Protein AF-A0A9D5UI29-F1 (afdb_monomer_lite)

Radius of gyration: 28.32 Å; chains: 1; bounding box: 62×106×76 Å

Foldseek 3Di:
DDDDDDDDDDDDDDDDPPPPPPPPPPPPPPLDAPPVLLVVLLPDDLVLLQDLPNPSLEPNNLQNLLSCLVVDPDLSSNLSSLSSLLSNLPRHPLVPDDPVSLLSSLVSLLVQLPPPVNLLFLSSLLSSLSNCLSRQLALSNQVSCVSVLVSLLVLLVNLLPDDDDPSSVSSLLSSLVSLLSSLLSLLVPLVGNSLCSCVVVVVVVSLLVSLLDPSCQGPNRNSSNLSSQSSLLSNLSSHDADPVRDRDPVSVVSVVSLVVSLLVVCVPPNVVSQCSNANRHVVSNVVDDVVCVVVVSNHDDDDLCVAQVDWDDPDPPDIDGHDDPPD

pLDDT: mean 89.28, std 16.86, range [34.38, 98.88]

Sequence (327 aa):
MLKRTHLFVMTIISVMCLGACNSTPSSNRSNNIDHIAIQSVIQLEPQDLFSADQPLLSSEIFDHVVLSLNTQSSLEDINSLLYYLRAYSYFGPQKELTATQRLQLASQLAVLAQNTKISTDPRFQEQFAVTVYRYLTKDEYASSLTPLLSALNRQLAQLQSSDINNTNDIALWETLRAYGLLLNVARTKPEGELAKLLTENRIDKPLLRFAASADSIRNNNDWPRLNAYWALAMYRLTLPSSTDGSTTPEEQAIDDGITEIATADVALRQQAAQDAFTLGYHVNTSAGKESCETNNSLCRIPNLTSVLAHRHDCSDTLFITHQDLSV

Secondary structure (DSSP, 8-state):
------------------------------S---HHHHHHHHTS-HHHHS-TT-TT-SHHHHHHHHHHTTT-S-HHHHHHHHHHHHHHHHHS-GGG--HHHHHHHHHHHHHHTT-HHHHT-HHHHHHHHHHHHHH--SGGGHHHHHHHHHHHHHHHHHHHTS-SSHHHHHHHHHHHHHHHHHHHHHTT-TTSHHHHHHHHTTTHHHHHHHHHSGGGSBTTB-HHHHHHHHHHHHHHHHSPPPTTSPPPHHHHHHHHHHHHHHHHHHHHHTHHHHHHHIIIIITTTT-HHHHHHHTTTT-----HHHHS-EEEEEETTEEEEE-----

Structure (mmCIF, N/CA/C/O backbone):
data_AF-A0A9D5UI29-F1
#
_entry.id   AF-A0A9D5UI29-F1
#
loop_
_atom_site.group_PDB
_atom_site.id
_atom_site.type_symbol
_atom_site.label_atom_id
_atom_site.label_alt_id
_atom_site.label_comp_id
_atom_site.label_asym_id
_atom_site.label_entity_id
_atom_site.label_seq_id
_atom_site.pdbx_PDB_ins_code
_atom_site.Cartn_x
_atom_site.Cartn_y
_atom_site.Cartn_z
_atom_site.occupancy
_atom_site.B_iso_or_equiv
_atom_site.auth_seq_id
_atom_site.auth_comp_id
_atom_site.auth_asym_id
_atom_site.auth_atom_id
_atom_site.pdbx_PDB_model_num
ATOM 1 N N . MET A 1 1 ? -34.777 87.343 34.543 1.00 37.72 1 MET A N 1
ATOM 2 C CA . MET A 1 1 ? -36.241 87.533 34.451 1.00 37.72 1 MET A CA 1
ATOM 3 C C . MET A 1 1 ? -36.858 86.252 33.904 1.00 37.72 1 MET A C 1
ATOM 5 O O . MET A 1 1 ? -36.359 85.726 32.921 1.00 37.72 1 MET A O 1
ATOM 9 N N . LEU A 1 2 ? -37.846 85.716 34.623 1.00 34.38 2 LEU A N 1
ATOM 10 C CA . LEU A 1 2 ? -38.559 84.454 34.384 1.00 34.38 2 LEU A CA 1
ATOM 11 C C . LEU A 1 2 ? -39.440 84.469 33.116 1.00 34.38 2 LEU A C 1
ATOM 13 O O . LEU A 1 2 ? -40.118 85.467 32.885 1.00 34.38 2 LEU A O 1
ATOM 17 N N . LYS A 1 3 ? -39.568 83.311 32.443 1.00 34.66 3 LYS A N 1
ATOM 18 C CA . LYS A 1 3 ? -40.782 82.443 32.317 1.00 34.66 3 LYS A CA 1
ATOM 19 C C . LYS A 1 3 ? -40.593 81.496 31.107 1.00 34.66 3 LYS A C 1
ATOM 21 O O . LYS A 1 3 ? -40.424 81.972 29.998 1.00 34.66 3 LYS A O 1
ATOM 26 N N . ARG A 1 4 ? -40.347 80.186 31.278 1.00 41.72 4 ARG A N 1
ATOM 27 C CA . ARG A 1 4 ? -41.286 79.051 31.491 1.00 41.72 4 ARG A CA 1
ATOM 28 C C . ARG A 1 4 ? -42.386 78.922 30.420 1.00 41.72 4 ARG A C 1
ATOM 30 O O . ARG A 1 4 ? -43.328 79.696 30.489 1.00 41.72 4 ARG A O 1
ATOM 37 N N . THR A 1 5 ? -42.326 77.861 29.598 1.00 44.84 5 THR A N 1
ATOM 38 C CA . THR A 1 5 ? -43.406 76.849 29.471 1.00 44.84 5 THR A CA 1
ATOM 39 C C . THR A 1 5 ? -42.928 75.560 28.784 1.00 44.84 5 THR A C 1
ATOM 41 O O . THR A 1 5 ? -42.042 75.583 27.939 1.00 44.84 5 THR A O 1
ATOM 44 N N . HIS A 1 6 ? -43.502 74.445 29.238 1.00 38.09 6 HIS A N 1
ATOM 45 C CA . HIS A 1 6 ? -43.175 73.036 28.994 1.00 38.09 6 HIS A CA 1
ATOM 46 C C . HIS A 1 6 ? -43.773 72.457 27.698 1.00 38.09 6 HIS A C 1
ATOM 48 O O . HIS A 1 6 ? -44.853 72.893 27.318 1.00 38.09 6 HIS A O 1
ATOM 54 N N . LEU A 1 7 ? -43.159 71.394 27.149 1.00 37.12 7 LEU A N 1
ATOM 55 C CA . LEU A 1 7 ? -43.782 70.077 26.848 1.00 37.12 7 LEU A CA 1
ATOM 56 C C . LEU A 1 7 ? -42.682 69.119 26.325 1.00 37.12 7 LEU A C 1
ATOM 58 O O . LEU A 1 7 ? -42.063 69.398 25.309 1.00 37.12 7 LEU A O 1
ATOM 62 N N . PHE A 1 8 ? -42.178 68.163 27.114 1.00 36.59 8 PHE A N 1
ATOM 63 C CA . PHE A 1 8 ? -42.617 66.756 27.198 1.00 36.59 8 PHE A CA 1
ATOM 64 C C . PHE A 1 8 ? -42.812 66.044 25.849 1.00 36.59 8 PHE A C 1
ATOM 66 O O . PHE A 1 8 ? -43.886 66.150 25.277 1.00 36.59 8 PHE A O 1
ATOM 73 N N . VAL A 1 9 ? -41.838 65.211 25.450 1.00 39.75 9 VAL A N 1
ATOM 74 C CA . VAL A 1 9 ? -42.077 63.808 25.056 1.00 39.75 9 VAL A CA 1
ATOM 75 C C . VAL A 1 9 ? -40.882 62.970 25.527 1.00 39.75 9 VAL A C 1
ATOM 77 O O . VAL A 1 9 ? -39.744 63.189 25.123 1.00 39.75 9 VAL A O 1
ATOM 80 N N . MET A 1 10 ? -41.168 62.034 26.431 1.00 35.62 10 MET A N 1
ATOM 81 C CA . MET A 1 10 ? -40.305 60.921 26.817 1.00 35.62 10 MET A CA 1
ATOM 82 C C . MET A 1 10 ? -40.155 59.942 25.649 1.00 35.62 10 MET A C 1
ATOM 84 O O . MET A 1 10 ? -41.149 59.554 25.038 1.00 35.62 10 MET A O 1
ATOM 88 N N . THR A 1 11 ? -38.958 59.397 25.446 1.00 38.50 11 THR A N 1
ATOM 89 C CA . THR A 1 11 ? -38.843 58.006 24.994 1.00 38.50 11 THR A CA 1
ATOM 90 C C . THR A 1 11 ? -37.737 57.335 25.794 1.00 38.50 11 THR A C 1
ATOM 92 O O . THR A 1 11 ? -36.576 57.735 25.774 1.00 38.50 11 THR A O 1
ATOM 95 N N . ILE A 1 12 ? -38.179 56.369 26.588 1.00 42.16 12 ILE A N 1
ATOM 96 C CA . ILE A 1 12 ? -37.440 55.565 27.546 1.00 42.16 12 ILE A CA 1
ATOM 97 C C . ILE A 1 12 ? -37.189 54.201 26.891 1.00 42.16 12 ILE A C 1
ATOM 99 O O . ILE A 1 12 ? -38.121 53.588 26.386 1.00 42.16 12 ILE A O 1
ATOM 103 N N . ILE A 1 13 ? -35.919 53.785 26.939 1.00 40.94 13 ILE A N 1
ATOM 104 C CA . ILE A 1 13 ? -35.403 52.441 27.258 1.00 40.94 13 ILE A CA 1
ATOM 105 C C . ILE A 1 13 ? -35.885 51.261 26.393 1.00 40.94 13 ILE A C 1
ATOM 107 O O . ILE A 1 13 ? -37.039 50.854 26.459 1.00 40.94 13 ILE A O 1
ATOM 111 N N . SER A 1 14 ? -34.933 50.574 25.749 1.00 40.97 14 SER A N 1
ATOM 112 C CA . SER A 1 14 ? -34.545 49.202 26.145 1.00 40.97 14 SER A CA 1
ATOM 113 C C . SER A 1 14 ? -33.410 48.668 25.272 1.00 40.97 14 SER A C 1
ATOM 115 O O . SER A 1 14 ? -33.617 48.224 24.147 1.00 40.97 14 SER A O 1
ATOM 117 N N . VAL A 1 15 ? -32.198 48.677 25.830 1.00 47.25 15 VAL A N 1
ATOM 118 C CA . VAL A 1 15 ? -31.090 47.825 25.386 1.00 47.25 15 VAL A CA 1
ATOM 119 C C . VAL A 1 15 ? -31.419 46.410 25.857 1.00 47.25 15 VAL A C 1
ATOM 121 O O . VAL A 1 15 ? -31.333 46.116 27.048 1.00 47.25 15 VAL A O 1
ATOM 124 N N . MET A 1 16 ? -31.843 45.544 24.938 1.00 42.41 16 MET A N 1
ATOM 125 C CA . MET A 1 16 ? -31.923 44.110 25.197 1.00 42.41 16 MET A CA 1
ATOM 126 C C . MET A 1 16 ? -30.544 43.491 24.971 1.00 42.41 16 MET A C 1
ATOM 128 O O . MET A 1 16 ? -30.131 43.247 23.840 1.00 42.41 16 MET A O 1
ATOM 132 N N . CYS A 1 17 ? -29.835 43.225 26.067 1.00 40.28 17 CYS A N 1
ATOM 133 C CA . CYS A 1 17 ? -28.760 42.243 26.089 1.00 40.28 17 CYS A CA 1
ATOM 134 C C . CYS A 1 17 ? -29.380 40.853 25.901 1.00 40.28 17 CYS A C 1
ATOM 136 O O . CYS A 1 17 ? -29.903 40.269 26.849 1.00 40.28 17 CYS A O 1
ATOM 138 N N . LEU A 1 18 ? -29.325 40.317 24.683 1.00 42.72 18 LEU A N 1
ATOM 139 C CA . LEU A 1 18 ? -29.525 38.889 24.458 1.00 42.72 18 LEU A CA 1
ATOM 140 C C . LEU A 1 18 ? -28.252 38.164 24.902 1.00 42.72 18 LEU A C 1
ATOM 142 O O . LEU A 1 18 ? -27.276 38.065 24.161 1.00 42.72 18 LEU A O 1
ATOM 146 N N . GLY A 1 19 ? -28.264 37.678 26.143 1.00 43.31 19 GLY A N 1
ATOM 147 C CA . GLY A 1 19 ? -27.370 36.614 26.574 1.00 43.31 19 GLY A CA 1
ATOM 148 C C . GLY A 1 19 ? -27.753 35.342 25.829 1.00 43.31 19 GLY A C 1
ATOM 149 O O . GLY A 1 19 ? -28.707 34.665 26.205 1.00 43.31 19 GLY A O 1
ATOM 150 N N . ALA A 1 20 ? -27.038 35.037 24.750 1.00 37.22 20 ALA A N 1
ATOM 151 C CA . ALA A 1 20 ? -27.103 33.726 24.134 1.00 37.22 20 ALA A CA 1
ATOM 152 C C . ALA A 1 20 ? -26.518 32.714 25.126 1.00 37.22 20 ALA A C 1
ATOM 154 O O . ALA A 1 20 ? -25.316 32.703 25.398 1.00 37.22 20 ALA A O 1
ATOM 155 N N . CYS A 1 21 ? -27.385 31.881 25.698 1.00 37.66 21 CYS A N 1
ATOM 156 C CA . CYS A 1 21 ? -26.983 30.649 26.349 1.00 37.66 21 CYS A CA 1
ATOM 157 C C . CYS A 1 21 ? -26.278 29.776 25.305 1.00 37.66 21 CYS A C 1
ATOM 159 O O . CYS A 1 21 ? -26.927 29.100 24.511 1.00 37.66 21 CYS A O 1
ATOM 161 N N . ASN A 1 22 ? -24.945 29.789 25.309 1.00 37.78 22 ASN A N 1
ATOM 162 C CA . ASN A 1 22 ? -24.148 28.710 24.740 1.00 37.78 22 ASN A CA 1
ATOM 163 C C . ASN A 1 22 ? -24.388 27.465 25.602 1.00 37.78 22 ASN A C 1
ATOM 165 O O . ASN A 1 22 ? -23.631 27.164 26.521 1.00 37.78 22 ASN A O 1
ATOM 169 N N . SER A 1 23 ? -25.466 26.739 25.327 1.00 41.97 23 SER A N 1
ATOM 170 C CA . SER A 1 23 ? -25.532 25.321 25.646 1.00 41.97 23 SER A CA 1
ATOM 171 C C . SER A 1 23 ? -24.648 24.598 24.636 1.00 41.97 23 SER A C 1
ATOM 173 O O . SER A 1 23 ? -25.123 24.086 23.623 1.00 41.97 23 SER A O 1
ATOM 175 N N . THR A 1 24 ? -23.340 24.599 24.886 1.00 39.66 24 THR A N 1
ATOM 176 C CA . THR A 1 24 ? -22.455 23.570 24.345 1.00 39.66 24 THR A CA 1
ATOM 177 C C . THR A 1 24 ? -23.041 22.232 24.796 1.00 39.66 24 THR A C 1
ATOM 179 O O . THR A 1 24 ? -23.194 22.036 26.005 1.00 39.66 24 THR A O 1
ATOM 182 N N . PRO A 1 25 ? -23.395 21.302 23.893 1.00 39.88 25 PRO A N 1
ATOM 183 C CA . PRO A 1 25 ? -23.651 19.941 24.320 1.00 39.88 25 PRO A CA 1
ATOM 184 C C . PRO A 1 25 ? -22.337 19.451 24.922 1.00 39.88 25 PRO A C 1
ATOM 186 O O . PRO A 1 25 ? -21.336 19.329 24.216 1.00 39.88 25 PRO A O 1
ATOM 189 N N . SER A 1 26 ? -22.300 19.223 26.235 1.00 37.28 26 SER A N 1
ATOM 190 C CA . SER A 1 26 ? -21.216 18.439 26.804 1.00 37.28 26 SER A CA 1
ATOM 191 C C . SER A 1 26 ? -21.374 17.037 26.230 1.00 37.28 26 SER A C 1
ATOM 193 O O . SER A 1 26 ? -22.226 16.272 26.688 1.00 37.28 26 SER A O 1
ATOM 195 N N . SER A 1 27 ? -20.587 16.682 25.216 1.00 39.69 27 SER A N 1
ATOM 196 C CA . SER A 1 27 ? -20.370 15.275 24.918 1.00 39.69 27 SER A CA 1
ATOM 197 C C . SER A 1 27 ? -19.540 14.715 26.071 1.00 39.69 27 SER A C 1
ATOM 199 O O . SER A 1 27 ? -18.318 14.604 25.989 1.00 39.69 27 SER A O 1
ATOM 201 N N . ASN A 1 28 ? -20.202 14.383 27.177 1.00 37.88 28 ASN A N 1
ATOM 202 C CA . ASN A 1 28 ? -19.698 13.385 28.104 1.00 37.88 28 ASN A CA 1
ATOM 203 C C . ASN A 1 28 ? -19.724 12.050 27.346 1.00 37.88 28 ASN A C 1
ATOM 205 O O . ASN A 1 28 ? -20.589 11.213 27.585 1.00 37.88 28 ASN A O 1
ATOM 209 N N . ARG A 1 29 ? -18.812 11.864 26.381 1.00 51.19 29 ARG A N 1
ATOM 210 C CA . ARG A 1 29 ? -18.462 10.519 25.933 1.00 51.19 29 ARG A CA 1
ATOM 211 C C . ARG A 1 29 ? -17.746 9.897 27.117 1.00 51.19 29 ARG A C 1
ATOM 213 O O . ARG A 1 29 ? -16.644 10.303 27.478 1.00 51.19 29 ARG A O 1
ATOM 220 N N . SER A 1 30 ? -18.447 9.001 27.794 1.00 49.81 30 SER A N 1
ATOM 221 C CA . SER A 1 30 ? -17.852 8.165 28.820 1.00 49.81 30 SER A CA 1
ATOM 222 C C . SER A 1 30 ? -16.678 7.416 28.193 1.00 49.81 30 SER A C 1
ATOM 224 O O . SER A 1 30 ? -16.845 6.776 27.161 1.00 49.81 30 SER A O 1
ATOM 226 N N . ASN A 1 31 ? -15.503 7.458 28.823 1.00 63.22 31 ASN A N 1
ATOM 227 C CA . ASN A 1 31 ? -14.367 6.610 28.441 1.00 63.22 31 ASN A CA 1
ATOM 228 C C . ASN A 1 31 ? -14.615 5.121 28.763 1.00 63.22 31 ASN A C 1
ATOM 230 O O . ASN A 1 31 ? -13.702 4.307 28.637 1.00 63.22 31 ASN A O 1
ATOM 234 N N . ASN A 1 32 ? -15.820 4.756 29.213 1.00 82.19 32 ASN A N 1
ATOM 235 C CA . ASN A 1 32 ? -16.189 3.370 29.442 1.00 82.19 32 ASN A CA 1
ATOM 236 C C . ASN A 1 32 ? -16.499 2.686 28.110 1.00 82.19 32 ASN A C 1
ATOM 238 O O . ASN A 1 32 ? -17.339 3.138 27.333 1.00 82.19 32 ASN A O 1
ATOM 242 N N . ILE A 1 33 ? -15.820 1.569 27.881 1.00 87.75 33 ILE A N 1
ATOM 243 C CA . ILE A 1 33 ? -16.069 0.673 26.758 1.00 87.75 33 ILE A CA 1
ATOM 244 C C . ILE A 1 33 ? -17.401 -0.048 26.993 1.00 87.75 33 ILE A C 1
ATOM 246 O O . ILE A 1 33 ? -17.596 -0.663 28.043 1.00 87.75 33 ILE A O 1
ATOM 250 N N . ASP A 1 34 ? -18.302 -0.013 26.010 1.00 92.62 34 ASP A N 1
ATOM 251 C CA . ASP A 1 34 ? -19.463 -0.899 25.999 1.00 92.62 34 ASP A CA 1
ATOM 252 C C . ASP A 1 34 ? -19.024 -2.310 25.584 1.00 92.62 34 ASP A C 1
ATOM 254 O O . ASP A 1 34 ? -18.896 -2.641 24.405 1.00 92.62 34 ASP A O 1
ATOM 258 N N . HIS A 1 35 ? -18.775 -3.161 26.577 1.00 91.50 35 HIS A N 1
ATOM 259 C CA . HIS A 1 35 ? -18.332 -4.532 26.344 1.00 91.50 35 HIS A CA 1
ATOM 260 C C . HIS A 1 35 ? -19.367 -5.392 25.602 1.00 91.50 35 HIS A C 1
ATOM 262 O O . HIS A 1 35 ? -18.968 -6.325 24.908 1.00 91.50 35 HIS A O 1
ATOM 268 N N . ILE A 1 36 ? -20.669 -5.098 25.710 1.00 93.56 36 ILE A N 1
ATOM 269 C CA . ILE A 1 36 ? -21.719 -5.865 25.020 1.00 93.56 36 ILE A CA 1
ATOM 270 C C . ILE A 1 36 ? -21.695 -5.533 23.529 1.00 93.56 36 ILE A C 1
ATOM 272 O O . ILE A 1 36 ? -21.712 -6.436 22.687 1.00 93.56 36 ILE A O 1
ATOM 276 N N . ALA A 1 37 ? -21.587 -4.247 23.199 1.00 93.31 37 ALA A N 1
ATOM 277 C CA . ALA A 1 37 ? -21.433 -3.789 21.824 1.00 93.31 37 ALA A CA 1
ATOM 278 C C . ALA A 1 37 ? -20.178 -4.383 21.162 1.00 93.31 37 ALA A C 1
ATOM 280 O O . ALA A 1 37 ? -20.241 -4.884 20.041 1.00 93.31 37 ALA A O 1
ATOM 281 N N . ILE A 1 38 ? -19.050 -4.403 21.877 1.00 96.06 38 ILE A N 1
ATOM 282 C CA . ILE A 1 38 ? -17.791 -4.970 21.375 1.00 96.06 38 ILE A CA 1
ATOM 283 C C . ILE A 1 38 ? -17.886 -6.468 21.122 1.00 96.06 38 ILE A C 1
ATOM 285 O O . ILE A 1 38 ? -17.449 -6.932 20.073 1.00 96.06 38 ILE A O 1
ATOM 289 N N . GLN A 1 39 ? -18.493 -7.224 22.037 1.00 95.62 39 GLN A N 1
ATOM 290 C CA . GLN A 1 39 ? -18.713 -8.652 21.812 1.00 95.62 39 GLN A CA 1
ATOM 291 C C . GLN A 1 39 ? -19.644 -8.901 20.621 1.00 95.62 39 GLN A C 1
ATOM 293 O O . GLN A 1 39 ? -19.393 -9.816 19.844 1.00 95.62 39 GLN A O 1
ATOM 298 N N . SER A 1 40 ? -20.648 -8.044 20.416 1.00 95.19 40 SER A N 1
ATOM 299 C CA . SER A 1 40 ? -21.528 -8.123 19.241 1.00 95.19 40 SER A CA 1
ATOM 300 C C . SER A 1 40 ? -20.765 -7.894 17.934 1.00 95.19 40 SER A C 1
ATOM 302 O O . SER A 1 40 ? -21.037 -8.567 16.949 1.00 95.19 40 SER A O 1
ATOM 304 N N . VAL A 1 41 ? -19.784 -6.983 17.926 1.00 95.81 41 VAL A N 1
ATOM 305 C CA . VAL A 1 41 ? -18.894 -6.771 16.772 1.00 95.81 41 VAL A CA 1
ATOM 306 C C . VAL A 1 41 ? -17.973 -7.973 16.546 1.00 95.81 41 VAL A C 1
ATOM 308 O O . VAL A 1 41 ? -17.818 -8.403 15.409 1.00 95.81 41 VAL A O 1
ATOM 311 N N . ILE A 1 42 ? -17.368 -8.519 17.605 1.00 95.44 42 ILE A N 1
ATOM 312 C CA . ILE A 1 42 ? -16.429 -9.653 17.511 1.00 95.44 42 ILE A CA 1
ATOM 313 C C . ILE A 1 42 ? -17.124 -10.920 16.998 1.00 95.44 42 ILE A C 1
ATOM 315 O O . ILE A 1 42 ? -16.528 -11.670 16.232 1.00 95.44 42 ILE A O 1
ATOM 319 N N . GLN A 1 43 ? -18.371 -11.149 17.410 1.00 93.56 43 GLN A N 1
ATOM 320 C CA . GLN A 1 43 ? -19.156 -12.330 17.041 1.00 93.56 43 GLN A CA 1
ATOM 321 C C . GLN A 1 43 ? -19.870 -12.195 15.690 1.00 93.56 43 GLN A C 1
ATOM 323 O O . GLN A 1 43 ? -20.535 -13.138 15.265 1.00 93.56 43 GLN A O 1
ATOM 328 N N . LEU A 1 44 ? -19.788 -11.033 15.037 1.00 91.50 44 LEU A N 1
ATOM 329 C CA . LEU A 1 44 ? -20.476 -10.813 13.775 1.00 91.50 44 LEU A CA 1
ATOM 330 C C . LEU A 1 44 ? -19.742 -11.523 12.635 1.00 91.50 44 LEU A C 1
ATOM 332 O O . LEU A 1 44 ? -18.541 -11.334 12.435 1.00 91.50 44 LEU A O 1
ATOM 336 N N . GLU A 1 45 ? -20.484 -12.291 11.845 1.00 86.94 45 GLU A N 1
ATOM 337 C CA . GLU A 1 45 ? -19.920 -12.958 10.679 1.00 86.94 45 GLU A CA 1
ATOM 338 C C . GLU A 1 45 ? -19.480 -11.937 9.611 1.00 86.94 45 GLU A C 1
ATOM 340 O O . GLU A 1 45 ? -20.175 -10.938 9.374 1.00 86.94 45 GLU A O 1
ATOM 345 N N . PRO A 1 46 ? -18.357 -12.177 8.905 1.00 83.19 46 PRO A N 1
ATOM 346 C CA . PRO A 1 46 ? -17.827 -11.251 7.907 1.00 83.19 46 PRO A CA 1
ATOM 347 C C . PRO A 1 46 ? -18.840 -10.781 6.856 1.00 83.19 46 PRO A C 1
ATOM 349 O O . PRO A 1 46 ? -18.840 -9.603 6.500 1.00 83.19 46 PRO A O 1
ATOM 352 N N . GLN A 1 47 ? -19.714 -11.667 6.366 1.00 84.06 47 GLN A N 1
ATOM 353 C CA . GLN A 1 47 ? -20.725 -11.319 5.362 1.00 84.06 47 GLN A CA 1
ATOM 354 C C . GLN A 1 47 ? -21.784 -10.337 5.877 1.00 84.06 47 GLN A C 1
ATOM 356 O O . GLN A 1 47 ? -22.239 -9.484 5.117 1.00 84.06 47 GLN A O 1
ATOM 361 N N . ASP A 1 48 ? -22.130 -10.409 7.162 1.00 87.38 48 ASP A N 1
ATOM 362 C CA . ASP A 1 48 ? -23.183 -9.583 7.762 1.00 87.38 48 ASP A CA 1
ATOM 363 C C . ASP A 1 48 ? -22.664 -8.183 8.113 1.00 87.38 48 ASP A C 1
ATOM 365 O O . ASP A 1 48 ? -23.429 -7.229 8.276 1.00 87.38 48 ASP A O 1
ATOM 369 N N . LEU A 1 49 ? -21.341 -8.044 8.207 1.00 88.25 49 LEU A N 1
ATOM 370 C CA . LEU A 1 49 ? -20.673 -6.781 8.472 1.00 88.25 49 LEU A CA 1
ATOM 371 C C . LEU A 1 49 ? -20.645 -5.863 7.234 1.00 88.25 49 LEU A C 1
ATOM 373 O O . LEU A 1 49 ? -20.678 -4.642 7.372 1.00 88.25 49 LEU A O 1
ATOM 377 N N . PHE A 1 50 ? -20.603 -6.423 6.021 1.00 91.38 50 PHE A N 1
ATOM 378 C CA . PHE A 1 50 ? -20.524 -5.666 4.763 1.00 91.38 50 PHE A CA 1
ATOM 379 C C . PHE A 1 50 ? -21.907 -5.371 4.167 1.00 91.38 50 PHE A C 1
ATOM 381 O O . PHE A 1 50 ? -22.144 -5.583 2.977 1.00 91.38 50 PHE A O 1
ATOM 388 N N . SER A 1 51 ? -22.802 -4.829 4.995 1.00 88.62 51 SER A N 1
ATOM 389 C CA . SER A 1 51 ? -24.132 -4.391 4.575 1.00 88.62 51 SER A CA 1
ATOM 390 C C . SER A 1 51 ? -24.408 -2.937 4.956 1.00 88.62 51 SER A C 1
ATOM 392 O O . SER A 1 51 ? -24.033 -2.477 6.034 1.00 88.62 51 SER A O 1
ATOM 394 N N . ALA A 1 52 ? -25.088 -2.203 4.071 1.00 86.56 52 ALA A N 1
ATOM 395 C CA . ALA A 1 52 ? -25.419 -0.790 4.277 1.00 86.56 52 ALA A CA 1
ATOM 396 C C . ALA A 1 52 ? -26.460 -0.558 5.388 1.00 86.56 52 ALA A C 1
ATOM 398 O O . ALA A 1 52 ? -26.573 0.554 5.898 1.00 86.56 52 ALA A O 1
ATOM 399 N N . ASP A 1 53 ? -27.221 -1.590 5.747 1.00 90.62 53 ASP A N 1
ATOM 400 C CA . ASP A 1 53 ? -28.234 -1.575 6.803 1.00 90.62 53 ASP A CA 1
ATOM 401 C C . ASP A 1 53 ? -27.724 -2.133 8.141 1.00 90.62 53 ASP A C 1
ATOM 403 O O . ASP A 1 53 ? -28.498 -2.202 9.095 1.00 90.62 53 ASP A O 1
ATOM 407 N N . GLN A 1 54 ? -26.439 -2.500 8.237 1.00 94.00 54 GLN A N 1
ATOM 408 C CA . GLN A 1 54 ? -25.855 -3.071 9.448 1.00 94.00 54 GLN A CA 1
ATOM 409 C C . GLN A 1 54 ? -25.883 -2.045 10.602 1.00 94.00 54 GLN A C 1
ATOM 411 O O . GLN A 1 54 ? -25.097 -1.089 10.583 1.00 94.00 54 GLN A O 1
ATOM 416 N N . PRO A 1 55 ? -26.731 -2.228 11.640 1.00 93.31 55 PRO A N 1
ATOM 417 C CA . PRO A 1 55 ? -26.904 -1.245 12.714 1.00 93.31 55 PRO A CA 1
ATOM 418 C C . PRO A 1 55 ? -25.642 -1.013 13.548 1.00 93.31 55 PRO A C 1
ATOM 420 O O . PRO A 1 55 ? -25.512 0.036 14.181 1.00 93.31 55 PRO A O 1
ATOM 423 N N . LEU A 1 56 ? -24.705 -1.965 13.548 1.00 94.69 56 LEU A N 1
ATOM 424 C CA . LEU A 1 56 ? -23.443 -1.821 14.266 1.00 94.69 56 LEU A CA 1
ATOM 425 C C . LEU A 1 56 ? -22.503 -0.793 13.622 1.00 94.69 56 LEU A C 1
ATOM 427 O O . LEU A 1 56 ? -21.604 -0.326 14.306 1.00 94.69 56 LEU A O 1
ATOM 431 N N . LEU A 1 57 ? -22.695 -0.384 12.361 1.00 95.31 57 LEU A N 1
ATOM 432 C CA . LEU A 1 57 ? -21.814 0.572 11.671 1.00 95.31 57 LEU A CA 1
ATOM 433 C C . LEU A 1 57 ? -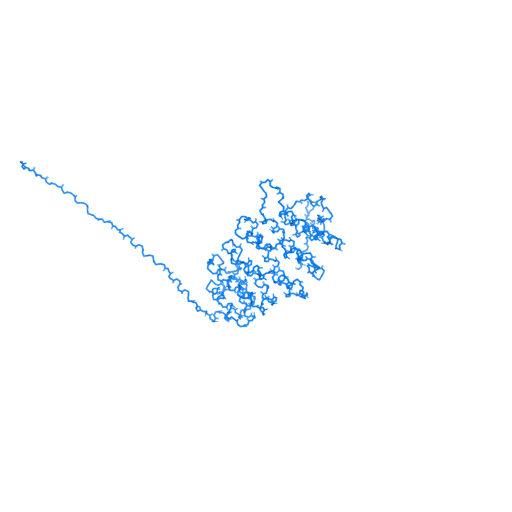22.131 2.041 12.014 1.00 95.31 57 LEU A C 1
ATOM 435 O O . LEU A 1 57 ? -22.346 2.875 11.133 1.00 95.31 57 LEU A O 1
ATOM 439 N N . SER A 1 58 ? -22.132 2.377 13.305 1.00 94.81 58 SER A N 1
ATOM 440 C CA . SER A 1 58 ? -22.422 3.725 13.814 1.00 94.81 58 SER A CA 1
ATOM 441 C C . SER A 1 58 ? -21.177 4.426 14.371 1.00 94.81 58 SER A C 1
ATOM 443 O O . SER A 1 58 ? -20.190 3.785 14.745 1.00 94.81 58 SER A O 1
ATOM 445 N N . SER A 1 59 ? -21.202 5.765 14.445 1.00 94.50 59 SER A N 1
ATOM 446 C CA . SER A 1 59 ? -20.074 6.518 15.020 1.00 94.50 59 SER A CA 1
ATOM 447 C C . SER A 1 59 ? -19.848 6.208 16.505 1.00 94.50 59 SER A C 1
ATOM 449 O O . SER A 1 59 ? -18.731 6.392 16.981 1.00 94.50 59 SER A O 1
ATOM 451 N N . GLU A 1 60 ? -20.876 5.783 17.239 1.00 94.25 60 GLU A N 1
ATOM 452 C CA . GLU A 1 60 ? -20.754 5.397 18.649 1.00 94.25 60 GLU A CA 1
ATOM 453 C C . GLU A 1 60 ? -20.006 4.067 18.782 1.00 94.25 60 GLU A C 1
ATOM 455 O O . GLU A 1 60 ? -19.026 3.970 19.519 1.00 94.25 60 GLU A O 1
ATOM 460 N N . ILE A 1 61 ? -20.386 3.065 17.982 1.00 96.19 61 ILE A N 1
ATOM 461 C CA . ILE A 1 61 ? -19.692 1.773 17.957 1.00 96.19 61 ILE A CA 1
ATOM 462 C C . ILE A 1 61 ? -18.255 1.943 17.458 1.00 96.19 61 ILE A C 1
ATOM 464 O O . ILE A 1 61 ? -17.347 1.325 18.008 1.00 96.19 61 ILE A O 1
ATOM 468 N N . PHE A 1 62 ? -18.012 2.830 16.485 1.00 97.50 62 PHE A N 1
ATOM 469 C CA . PHE A 1 62 ? -16.655 3.183 16.060 1.00 97.50 62 PHE A CA 1
ATOM 470 C C . PHE A 1 62 ? -15.771 3.612 17.243 1.00 97.50 62 PHE A C 1
ATOM 472 O O . PHE A 1 62 ? -14.650 3.120 17.370 1.00 97.50 62 PHE A O 1
ATOM 479 N N . ASP A 1 63 ? -16.263 4.485 18.128 1.00 96.12 63 ASP A N 1
ATOM 480 C CA . ASP A 1 63 ? -15.490 4.941 19.288 1.00 96.12 63 ASP A CA 1
ATOM 481 C C . ASP A 1 63 ? -15.172 3.800 20.246 1.00 96.12 63 ASP A C 1
ATOM 483 O O . ASP A 1 63 ? -14.029 3.662 20.688 1.00 96.12 63 ASP A O 1
ATOM 487 N N . HIS A 1 64 ? -16.172 2.969 20.549 1.00 97.00 64 HIS A N 1
ATOM 488 C CA . HIS A 1 64 ? -15.979 1.810 21.408 1.00 97.00 64 HIS A CA 1
ATOM 489 C C . HIS A 1 64 ? -14.959 0.847 20.805 1.00 97.00 64 HIS A C 1
ATOM 491 O O . HIS A 1 64 ? -14.067 0.390 21.522 1.00 97.00 64 HIS A O 1
ATOM 497 N N . VAL A 1 65 ? -15.043 0.568 19.502 1.00 97.81 65 VAL A N 1
ATOM 498 C CA . VAL A 1 65 ? -14.101 -0.309 18.796 1.00 97.81 65 VAL A CA 1
ATOM 499 C C . VAL A 1 65 ? -12.685 0.247 18.896 1.00 97.81 65 VAL A C 1
ATOM 501 O O . VAL A 1 65 ? -11.782 -0.472 19.320 1.00 97.81 65 VAL A O 1
ATOM 504 N N . VAL A 1 66 ? -12.490 1.536 18.598 1.00 97.62 66 VAL A N 1
ATOM 505 C CA . VAL A 1 66 ? -11.178 2.191 18.699 1.00 97.62 66 VAL A CA 1
ATOM 506 C C . VAL A 1 66 ? -10.630 2.127 20.126 1.00 97.62 66 VAL A C 1
ATOM 508 O O . VAL A 1 66 ? -9.471 1.761 20.310 1.00 97.62 66 VAL A O 1
ATOM 511 N N . LEU A 1 67 ? -11.442 2.436 21.141 1.00 95.25 67 LEU A N 1
ATOM 512 C CA . LEU A 1 67 ? -11.043 2.353 22.553 1.00 95.25 67 LEU A CA 1
ATOM 513 C C . LEU A 1 67 ? -10.664 0.930 22.986 1.00 95.25 67 LEU A C 1
ATOM 515 O O . LEU A 1 67 ? -9.821 0.763 23.864 1.00 95.25 67 LEU A O 1
ATOM 519 N N . SER A 1 68 ? -11.267 -0.081 22.363 1.00 96.44 68 SER A N 1
ATOM 520 C CA . SER A 1 68 ? -11.117 -1.488 22.742 1.00 96.44 68 SER A CA 1
ATOM 521 C C . SER A 1 68 ? -9.926 -2.188 22.095 1.00 96.44 68 SER A C 1
ATOM 523 O O . SER A 1 68 ? -9.538 -3.258 22.560 1.00 96.44 68 SER A O 1
ATOM 525 N N . LEU A 1 69 ? -9.332 -1.612 21.044 1.00 96.62 69 LEU A N 1
ATOM 526 C CA . LEU A 1 69 ? -8.264 -2.240 20.256 1.00 96.62 69 LEU A CA 1
ATOM 527 C C . LEU A 1 69 ? -7.091 -2.740 21.112 1.00 96.62 69 LEU A C 1
ATOM 529 O O . LEU A 1 69 ? -6.673 -3.883 20.972 1.00 96.62 69 LEU A O 1
ATOM 533 N N . ASN A 1 70 ? -6.580 -1.909 22.024 1.00 93.25 70 ASN A N 1
ATOM 534 C CA . ASN A 1 70 ? -5.448 -2.273 22.887 1.00 93.25 70 ASN A CA 1
ATOM 535 C C . ASN A 1 70 ? -5.859 -2.918 24.219 1.00 93.25 70 ASN A C 1
ATOM 537 O O . ASN A 1 70 ? -4.992 -3.224 25.037 1.00 93.25 70 ASN A O 1
ATOM 541 N N . THR A 1 71 ? -7.157 -3.120 24.462 1.00 92.75 71 THR A N 1
ATOM 542 C CA . THR A 1 71 ? -7.642 -3.823 25.660 1.00 92.75 71 THR A CA 1
ATOM 543 C C . THR A 1 71 ? -7.895 -5.305 25.408 1.00 92.75 71 THR A C 1
ATOM 545 O O . THR A 1 71 ? -8.056 -6.057 26.367 1.00 92.75 71 THR A O 1
ATOM 548 N N . GLN A 1 72 ? -7.955 -5.734 24.143 1.00 93.06 72 GLN A N 1
ATOM 549 C CA . GLN A 1 72 ? -8.157 -7.140 23.801 1.00 93.06 72 GLN A CA 1
ATOM 550 C C . GLN A 1 72 ? -6.888 -7.955 24.065 1.00 93.06 72 GLN A C 1
ATOM 552 O O . GLN A 1 72 ? -5.776 -7.539 23.737 1.00 93.06 72 GLN A O 1
ATOM 557 N N . SER A 1 73 ? -7.059 -9.139 24.649 1.00 86.81 73 SER A N 1
ATOM 558 C CA . SER A 1 73 ? -5.974 -10.099 24.877 1.00 86.81 73 SER A CA 1
ATOM 559 C C . SER A 1 73 ? -5.792 -11.076 23.712 1.00 86.81 73 SER A C 1
ATOM 561 O O . SER A 1 73 ? -4.702 -11.628 23.549 1.00 86.81 73 SER A O 1
ATOM 563 N N . SER A 1 74 ? -6.840 -11.283 22.910 1.00 94.56 74 SER A N 1
ATOM 564 C CA . SER A 1 74 ? -6.837 -12.159 21.740 1.00 94.56 74 SER A CA 1
ATOM 565 C C . SER A 1 74 ? -6.484 -11.386 20.471 1.00 94.56 74 SER A C 1
ATOM 567 O O . SER A 1 74 ? -7.053 -10.335 20.185 1.00 94.56 74 SER A O 1
ATOM 569 N N . LEU A 1 75 ? -5.569 -11.942 19.678 1.00 95.69 75 LEU A N 1
ATOM 570 C CA . LEU A 1 75 ? -5.247 -11.434 18.344 1.00 95.69 75 LEU A CA 1
ATOM 571 C C . LEU A 1 75 ? -6.428 -11.582 17.371 1.00 95.69 75 LEU A C 1
ATOM 573 O O . LEU A 1 75 ? -6.604 -10.747 16.488 1.00 95.69 75 LEU A O 1
ATOM 577 N N . GLU A 1 76 ? -7.244 -12.620 17.547 1.00 95.56 76 GLU A N 1
ATOM 578 C CA . GLU A 1 76 ? -8.454 -12.836 16.752 1.00 95.56 76 GLU A CA 1
ATOM 579 C C . GLU A 1 76 ? -9.453 -11.696 16.963 1.00 95.56 76 GLU A C 1
ATOM 581 O O . GLU A 1 76 ? -9.882 -11.079 15.993 1.00 95.56 76 GLU A O 1
ATOM 586 N N . ASP A 1 77 ? -9.704 -11.317 18.220 1.00 96.56 77 ASP A N 1
ATOM 587 C CA . ASP A 1 77 ? -10.601 -10.208 18.555 1.00 96.56 77 ASP A CA 1
ATOM 588 C C . ASP A 1 77 ? -10.091 -8.887 17.969 1.00 96.56 77 ASP A C 1
ATOM 590 O O . ASP A 1 77 ? -10.857 -8.125 17.382 1.00 96.56 77 ASP A O 1
ATOM 594 N N . ILE A 1 78 ? -8.781 -8.622 18.061 1.00 97.75 78 ILE A N 1
ATOM 595 C CA . ILE A 1 78 ? -8.162 -7.434 17.448 1.00 97.75 78 ILE A CA 1
ATOM 596 C C . ILE A 1 78 ? -8.401 -7.432 15.936 1.00 97.75 78 ILE A C 1
ATOM 598 O O . ILE A 1 78 ? -8.783 -6.404 15.375 1.00 97.75 78 ILE A O 1
ATOM 602 N N . ASN A 1 79 ? -8.211 -8.573 15.274 1.00 97.00 79 ASN A N 1
ATOM 603 C CA . ASN A 1 79 ? -8.448 -8.705 13.843 1.00 97.00 79 ASN A CA 1
ATOM 604 C C . ASN A 1 79 ? -9.926 -8.497 13.479 1.00 97.00 79 ASN A C 1
ATOM 606 O O . ASN A 1 79 ? -10.196 -7.800 12.500 1.00 97.00 79 ASN A O 1
ATOM 610 N N . SER A 1 80 ? -10.873 -9.006 14.271 1.00 96.62 80 SER A N 1
ATOM 611 C CA . SER A 1 80 ? -12.310 -8.754 14.082 1.00 96.62 80 SER A CA 1
ATOM 612 C C . SER A 1 80 ? -12.655 -7.272 14.239 1.00 96.62 80 SER A C 1
ATOM 614 O O . SER A 1 80 ? -13.365 -6.707 13.408 1.00 96.62 80 SER A O 1
ATOM 616 N N . LEU A 1 81 ? -12.082 -6.595 15.239 1.00 98.12 81 LEU A N 1
ATOM 617 C CA . LEU A 1 81 ? -12.264 -5.156 15.445 1.00 98.12 81 LEU A CA 1
ATOM 618 C C . LEU A 1 81 ? -11.676 -4.316 14.299 1.00 98.12 81 LEU A C 1
ATOM 620 O O . LEU A 1 81 ? -12.310 -3.367 13.837 1.00 98.12 81 LEU A O 1
ATOM 624 N N . LEU A 1 82 ? -10.491 -4.660 13.789 1.00 98.00 82 LEU A N 1
ATOM 625 C CA . LEU A 1 82 ? -9.923 -3.975 12.623 1.00 98.00 82 LEU A CA 1
ATOM 626 C C . LEU A 1 82 ? -10.722 -4.271 11.340 1.00 98.00 82 LEU A C 1
ATOM 628 O O . LEU A 1 82 ? -10.898 -3.389 10.498 1.00 98.00 82 LEU A O 1
ATOM 632 N N . TYR A 1 83 ? -11.265 -5.481 11.202 1.00 97.12 83 TYR A N 1
ATOM 633 C CA . TYR A 1 83 ? -12.129 -5.845 10.081 1.00 97.12 83 TYR A CA 1
ATOM 634 C C . TYR A 1 83 ? -13.470 -5.090 10.120 1.00 97.12 83 TYR A C 1
ATOM 636 O O . TYR A 1 83 ? -13.925 -4.593 9.087 1.00 97.12 83 TYR A O 1
ATOM 644 N N . TYR A 1 84 ? -14.037 -4.870 11.311 1.00 97.81 84 TYR A N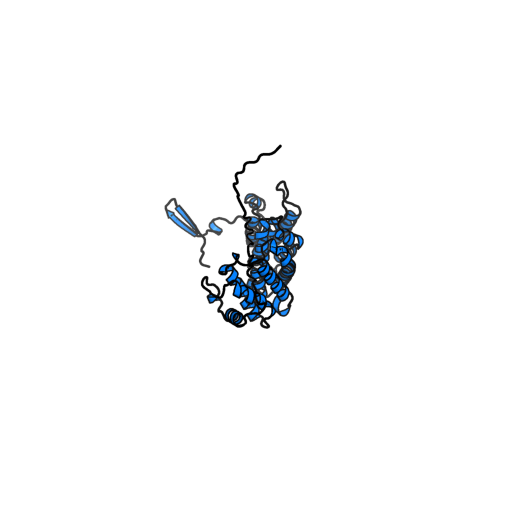 1
ATOM 645 C CA . TYR A 1 84 ? -15.132 -3.916 11.519 1.00 97.81 84 TYR A CA 1
ATOM 646 C C . TYR A 1 84 ? -14.772 -2.520 11.000 1.00 97.81 84 TYR A C 1
ATOM 648 O O . TYR A 1 84 ? -15.545 -1.923 10.247 1.00 97.81 84 TYR A O 1
ATOM 656 N N . LEU A 1 85 ? -13.578 -2.002 11.319 1.00 98.19 85 LEU A N 1
ATOM 657 C CA . LEU A 1 85 ? -13.145 -0.694 10.816 1.00 98.19 85 LEU A CA 1
ATOM 658 C C . LEU A 1 85 ? -13.029 -0.682 9.286 1.00 98.19 85 LEU A C 1
ATOM 660 O O . LEU A 1 85 ? -13.316 0.341 8.659 1.00 98.19 85 LEU A O 1
ATOM 664 N N . ARG A 1 86 ? -12.672 -1.802 8.649 1.00 97.19 86 ARG A N 1
ATOM 665 C CA . ARG A 1 86 ? -12.723 -1.916 7.186 1.00 97.19 86 ARG A CA 1
ATOM 666 C C . ARG A 1 86 ? -14.152 -1.741 6.676 1.00 97.19 86 ARG A C 1
ATOM 668 O O . ARG A 1 86 ? -14.358 -0.895 5.808 1.00 97.19 86 ARG A O 1
ATOM 675 N N . ALA A 1 87 ? -15.134 -2.456 7.217 1.00 97.00 87 ALA A N 1
ATOM 676 C CA . ALA A 1 87 ? -16.532 -2.329 6.795 1.00 97.00 87 ALA A CA 1
ATOM 677 C C . ALA A 1 87 ? -17.125 -0.939 7.074 1.00 97.00 87 ALA A C 1
ATOM 679 O O . ALA A 1 87 ? -17.754 -0.340 6.198 1.00 97.00 87 ALA A O 1
ATOM 680 N N . TYR A 1 88 ? -16.823 -0.359 8.239 1.00 97.69 88 TYR A N 1
ATOM 681 C CA . TYR A 1 88 ? -17.203 1.013 8.582 1.00 97.69 88 TYR A CA 1
ATOM 682 C C . TYR A 1 88 ? -16.644 2.037 7.575 1.00 97.69 88 TYR A C 1
ATOM 684 O O . TYR A 1 88 ? -17.243 3.087 7.347 1.00 97.69 88 TYR A O 1
ATOM 692 N N . SER A 1 89 ? -15.521 1.741 6.908 1.00 96.94 89 SER A N 1
ATOM 693 C CA . SER A 1 89 ? -14.983 2.594 5.836 1.00 96.94 89 SER A CA 1
ATOM 694 C C . SER A 1 89 ? -15.806 2.602 4.547 1.00 96.94 89 SER A C 1
ATOM 696 O O . SER A 1 89 ? -15.687 3.550 3.770 1.00 96.94 89 SER A O 1
ATOM 698 N N . TYR A 1 90 ? -16.649 1.591 4.335 1.00 95.12 90 TYR A N 1
ATOM 699 C CA . TYR A 1 90 ? -17.543 1.501 3.182 1.00 95.12 90 TYR A CA 1
ATOM 700 C C . TYR A 1 90 ? -18.944 2.022 3.488 1.00 95.12 90 TYR A C 1
ATOM 702 O O . TYR A 1 90 ? -19.492 2.782 2.694 1.00 95.12 90 TYR A O 1
ATOM 710 N N . PHE A 1 91 ? -19.511 1.610 4.623 1.00 95.62 91 PHE A N 1
ATOM 711 C CA . PHE A 1 91 ? -20.938 1.793 4.900 1.00 95.62 91 PHE A CA 1
ATOM 712 C C . PHE A 1 91 ? -21.228 2.677 6.118 1.00 95.62 91 PHE A C 1
ATOM 714 O O . PHE A 1 91 ? -22.334 3.194 6.241 1.00 95.62 91 PHE A O 1
ATOM 721 N N . GLY A 1 92 ? -20.243 2.896 6.993 1.00 95.25 92 GLY A N 1
ATOM 722 C CA . GLY A 1 92 ? -20.391 3.792 8.137 1.00 95.25 92 GLY A CA 1
ATOM 723 C C . GLY A 1 92 ? -20.354 5.275 7.735 1.00 95.25 92 GLY A C 1
ATOM 724 O O . GLY A 1 92 ? -19.849 5.626 6.659 1.00 95.25 92 GLY A O 1
ATOM 725 N N . PRO A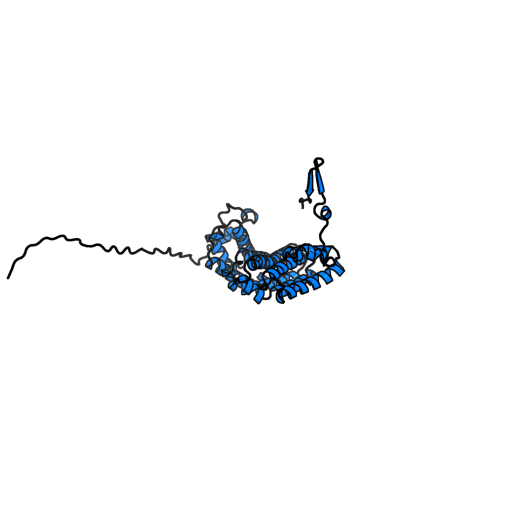 1 93 ? -20.821 6.191 8.603 1.00 94.88 93 PRO A N 1
ATOM 726 C CA . PRO A 1 93 ? -20.823 7.629 8.339 1.00 94.88 93 PRO A CA 1
ATOM 727 C C . PRO A 1 93 ? -19.413 8.250 8.445 1.00 94.88 93 PRO A C 1
ATOM 729 O O . PRO A 1 93 ? -19.106 9.063 9.312 1.00 94.88 93 PRO A O 1
ATOM 732 N N . GLN A 1 94 ? -18.516 7.908 7.513 1.00 93.88 94 GLN A N 1
ATOM 733 C CA . GLN A 1 94 ? -17.114 8.366 7.469 1.00 93.88 94 GLN A CA 1
ATOM 734 C C . GLN A 1 94 ? -16.933 9.886 7.545 1.00 93.88 94 GLN A C 1
ATOM 736 O O . GLN A 1 94 ? -15.924 10.366 8.069 1.00 93.88 94 GLN A O 1
ATOM 741 N N . LYS A 1 95 ? -17.888 10.634 6.982 1.00 91.88 95 LYS A N 1
ATOM 742 C CA . LYS A 1 95 ? -17.877 12.103 6.943 1.00 91.88 95 LYS A CA 1
ATOM 743 C C . LYS A 1 95 ? -18.153 12.732 8.310 1.00 91.88 95 LYS A C 1
ATOM 745 O O . LYS A 1 95 ? -17.792 13.885 8.507 1.00 91.88 95 LYS A O 1
ATOM 750 N N . GLU A 1 96 ? -18.764 11.985 9.224 1.00 93.31 96 GLU A N 1
ATOM 751 C CA . GLU A 1 96 ? -19.081 12.433 10.583 1.00 93.31 96 GLU A CA 1
ATOM 752 C C . GLU A 1 96 ? -17.927 12.178 11.561 1.00 93.31 96 GLU A C 1
ATOM 754 O O . GLU A 1 96 ? -17.910 12.745 12.652 1.00 93.31 96 GLU A O 1
ATOM 759 N N . LEU A 1 97 ? -16.930 11.371 11.170 1.00 96.12 97 LEU A N 1
ATOM 760 C CA . LEU A 1 97 ? -15.746 11.146 11.993 1.00 96.12 97 LEU A CA 1
ATOM 761 C C . LEU A 1 97 ? -14.932 12.431 12.155 1.00 96.12 97 LEU A C 1
ATOM 763 O O . LEU A 1 97 ? -14.409 12.992 11.189 1.00 96.12 97 LEU A O 1
ATOM 767 N N . THR A 1 98 ? -14.762 12.832 13.408 1.00 95.62 98 THR A N 1
ATOM 768 C CA . THR A 1 98 ? -13.949 13.975 13.821 1.00 95.62 98 THR A CA 1
ATOM 769 C C . THR A 1 98 ? -12.450 13.686 13.708 1.00 95.62 98 THR A C 1
ATOM 771 O O . THR A 1 98 ? -12.004 12.533 13.715 1.00 95.62 98 THR A O 1
ATOM 774 N N . ALA A 1 99 ? -11.643 14.751 13.683 1.00 95.12 99 ALA A N 1
ATOM 775 C CA . ALA A 1 99 ? -10.189 14.630 13.720 1.00 95.12 99 ALA A CA 1
ATOM 776 C C . ALA A 1 99 ? -9.702 13.896 14.983 1.00 95.12 99 ALA A C 1
ATOM 778 O O . ALA A 1 99 ? -8.823 13.043 14.896 1.00 95.12 99 ALA A O 1
ATOM 779 N N . THR A 1 100 ? -10.320 14.157 16.141 1.00 95.25 100 THR A N 1
ATOM 780 C CA . THR A 1 100 ? -10.002 13.478 17.407 1.00 95.25 100 THR A CA 1
ATOM 781 C C . THR A 1 100 ? -10.172 11.966 17.300 1.00 95.25 100 THR A C 1
ATOM 783 O O . THR A 1 100 ? -9.273 11.230 17.696 1.00 95.25 100 THR A O 1
ATOM 786 N N . GLN A 1 101 ? -11.273 11.496 16.708 1.00 96.75 101 GLN A N 1
ATOM 787 C CA . GLN A 1 101 ? -11.531 10.064 16.517 1.00 96.75 101 GLN A CA 1
ATOM 788 C C . GLN A 1 101 ? -10.468 9.398 15.633 1.00 96.75 101 GLN A C 1
ATOM 790 O O . GLN A 1 101 ? -9.976 8.316 15.951 1.00 96.75 101 GLN A O 1
ATOM 795 N N . ARG A 1 102 ? -10.061 10.056 14.542 1.00 97.56 102 ARG A N 1
ATOM 796 C CA . ARG A 1 102 ? -9.028 9.529 13.632 1.00 97.56 102 ARG A CA 1
ATOM 797 C C . ARG A 1 102 ? -7.634 9.545 14.259 1.00 97.56 102 ARG A C 1
ATOM 799 O O . ARG A 1 102 ? -6.901 8.569 14.122 1.00 97.56 102 ARG A O 1
ATOM 806 N N . LEU A 1 103 ? -7.284 10.597 14.999 1.00 97.19 103 LEU A N 1
ATOM 807 C CA . LEU A 1 103 ? -6.022 10.665 15.745 1.00 97.19 103 LEU A CA 1
ATOM 808 C C . LEU A 1 103 ? -5.967 9.624 16.869 1.00 97.19 103 LEU A C 1
ATOM 810 O O . LEU A 1 103 ? -4.918 9.028 17.112 1.00 97.19 103 LEU A O 1
ATOM 814 N N . GLN A 1 104 ? -7.097 9.360 17.526 1.00 97.56 104 GLN A N 1
ATOM 815 C CA . GLN A 1 104 ? -7.196 8.292 18.509 1.00 97.56 104 GLN A CA 1
ATOM 816 C C . GLN A 1 104 ? -6.982 6.925 17.854 1.00 97.56 104 GLN A C 1
ATOM 818 O O . GLN A 1 104 ? -6.164 6.157 18.351 1.00 97.56 104 GLN A O 1
ATOM 823 N N . LEU A 1 105 ? -7.620 6.648 16.711 1.00 98.62 105 LEU A N 1
ATOM 824 C CA . LEU A 1 105 ? -7.362 5.433 15.933 1.00 98.62 105 LEU A CA 1
ATOM 825 C C . LEU A 1 105 ? -5.875 5.297 15.568 1.00 98.62 105 LEU A C 1
ATOM 827 O O . LEU A 1 105 ? -5.285 4.248 15.817 1.00 98.62 105 LEU A O 1
ATOM 831 N N . ALA A 1 106 ? -5.245 6.356 15.052 1.00 98.50 106 ALA A N 1
ATOM 832 C CA . ALA A 1 106 ? -3.819 6.349 14.723 1.00 98.50 106 ALA A CA 1
ATOM 833 C C . ALA A 1 106 ? -2.940 6.003 15.938 1.00 98.50 106 ALA A C 1
ATOM 835 O O . ALA A 1 106 ? -2.028 5.183 15.835 1.00 98.50 106 ALA A O 1
ATOM 836 N N . SER A 1 107 ? -3.251 6.573 17.106 1.00 98.19 107 SER A N 1
ATOM 837 C CA . SER A 1 107 ? -2.560 6.268 18.363 1.00 98.19 107 SER A CA 1
ATOM 838 C C . SER A 1 107 ? -2.717 4.796 18.763 1.00 98.19 107 SER A C 1
ATOM 840 O O . SER A 1 107 ? -1.730 4.130 19.074 1.00 98.19 107 SER A O 1
ATOM 842 N N . GLN A 1 108 ? -3.933 4.245 18.679 1.00 98.19 108 GLN A N 1
ATOM 843 C CA . GLN A 1 108 ? -4.183 2.841 19.018 1.00 98.19 108 GLN A CA 1
ATOM 844 C C . GLN A 1 108 ? -3.445 1.884 18.066 1.00 98.19 108 GLN A C 1
ATOM 846 O O . GLN A 1 108 ? -2.826 0.924 18.526 1.00 98.19 108 GLN A O 1
ATOM 851 N N . LEU A 1 109 ? -3.432 2.182 16.762 1.00 98.56 109 LEU A N 1
ATOM 852 C CA . LEU A 1 109 ? -2.664 1.432 15.763 1.00 98.56 109 LEU A CA 1
ATOM 853 C C . LEU A 1 109 ? -1.156 1.477 16.044 1.00 98.56 109 LEU A C 1
ATOM 855 O O . LEU A 1 109 ? -0.476 0.460 15.912 1.00 98.56 109 LEU A O 1
ATOM 859 N N . ALA A 1 110 ? -0.629 2.631 16.462 1.00 98.19 110 ALA A N 1
ATOM 860 C CA . ALA A 1 110 ? 0.788 2.787 16.778 1.00 98.19 110 ALA A CA 1
ATOM 861 C C . ALA A 1 110 ? 1.218 1.940 17.986 1.00 98.19 110 ALA A C 1
ATOM 863 O O . ALA A 1 110 ? 2.348 1.451 18.009 1.00 98.19 110 ALA A O 1
ATOM 864 N N . VAL A 1 111 ? 0.334 1.748 18.972 1.00 97.56 111 VAL A N 1
ATOM 865 C CA . VAL A 1 111 ? 0.579 0.856 20.117 1.00 97.56 111 VAL A CA 1
ATOM 866 C C . VAL A 1 111 ? 0.560 -0.609 19.674 1.00 97.56 111 VAL A C 1
ATOM 868 O O . VAL A 1 111 ? 1.515 -1.336 19.954 1.00 97.56 111 VAL A O 1
ATOM 871 N N . LEU A 1 112 ? -0.456 -1.033 18.913 1.00 97.62 112 LEU A N 1
ATOM 872 C CA . LEU A 1 112 ? -0.543 -2.407 18.395 1.00 97.62 112 LEU A CA 1
ATOM 873 C C . LEU A 1 112 ? 0.686 -2.779 17.552 1.00 97.62 112 LEU A C 1
ATOM 875 O O . LEU A 1 112 ? 1.262 -3.853 17.718 1.00 97.62 112 LEU A O 1
ATOM 879 N N . ALA A 1 113 ? 1.149 -1.857 16.707 1.00 97.00 113 ALA A N 1
ATOM 880 C CA . ALA A 1 113 ? 2.298 -2.057 15.829 1.00 97.00 113 ALA A CA 1
ATOM 881 C C . ALA A 1 113 ? 3.662 -2.154 16.548 1.00 97.00 113 ALA A C 1
ATOM 883 O O . ALA A 1 113 ? 4.671 -2.489 15.915 1.00 97.00 113 ALA A O 1
ATOM 884 N N . GLN A 1 114 ? 3.721 -1.840 17.846 1.00 95.69 114 GLN A N 1
ATOM 885 C CA . GLN A 1 114 ? 4.907 -2.045 18.686 1.00 95.69 114 GLN A CA 1
ATOM 886 C C . GLN A 1 114 ? 4.922 -3.423 19.353 1.00 95.69 114 GLN A C 1
ATOM 888 O O . GLN A 1 114 ? 5.981 -3.894 19.769 1.00 95.69 114 GLN A O 1
ATOM 893 N N . ASN A 1 115 ? 3.775 -4.099 19.441 1.00 94.50 115 ASN A N 1
ATOM 894 C CA . ASN A 1 115 ? 3.705 -5.440 19.995 1.00 94.50 115 ASN A CA 1
ATOM 895 C C . ASN A 1 115 ? 4.200 -6.450 18.953 1.00 94.50 115 ASN A C 1
ATOM 897 O O . ASN A 1 115 ? 3.537 -6.710 17.950 1.00 94.50 115 ASN A O 1
ATOM 901 N N . THR A 1 116 ? 5.368 -7.047 19.181 1.00 90.50 116 THR A N 1
ATOM 902 C CA . THR A 1 116 ? 5.998 -7.981 18.232 1.00 90.50 116 THR A CA 1
ATOM 903 C C . THR A 1 116 ? 5.205 -9.270 18.023 1.00 90.50 116 THR A C 1
ATOM 905 O O . THR A 1 116 ? 5.299 -9.860 16.950 1.00 90.50 116 THR A O 1
ATOM 908 N N . LYS A 1 117 ? 4.380 -9.686 18.995 1.00 89.00 117 LYS A N 1
ATOM 909 C CA . LYS A 1 117 ? 3.499 -10.859 18.855 1.00 89.00 117 LYS A CA 1
ATOM 910 C C . LYS A 1 117 ? 2.302 -10.601 17.939 1.00 89.00 117 LYS A C 1
ATOM 912 O O . LYS A 1 117 ? 1.745 -11.548 17.407 1.00 89.00 117 LYS A O 1
ATOM 917 N N . ILE A 1 118 ? 1.905 -9.337 17.797 1.00 94.25 118 ILE A N 1
ATOM 918 C CA . ILE A 1 118 ? 0.770 -8.907 16.971 1.00 94.25 118 ILE A CA 1
ATOM 919 C C . ILE A 1 118 ? 1.273 -8.447 15.601 1.00 94.25 118 ILE A C 1
ATOM 921 O O . ILE A 1 118 ? 0.812 -8.914 14.573 1.00 94.25 118 ILE A O 1
ATOM 925 N N . SER A 1 119 ? 2.276 -7.569 15.579 1.00 94.56 119 SER A N 1
ATOM 926 C CA . SER A 1 119 ? 2.792 -6.929 14.357 1.00 94.56 119 SER A CA 1
ATOM 927 C C . SER A 1 119 ? 3.464 -7.869 13.350 1.00 94.56 119 SER A C 1
ATOM 929 O O . SER A 1 119 ? 3.758 -7.441 12.235 1.00 94.56 119 SER A O 1
ATOM 931 N N . THR A 1 120 ? 3.709 -9.125 13.727 1.00 95.62 120 THR A N 1
ATOM 932 C CA . THR A 1 120 ? 4.241 -10.175 12.845 1.00 95.62 120 THR A CA 1
ATOM 933 C C . THR A 1 120 ? 3.159 -11.091 12.276 1.00 95.62 120 THR A C 1
ATOM 935 O O . THR A 1 120 ? 3.462 -11.899 11.403 1.00 95.62 120 THR A O 1
ATOM 938 N N . ASP A 1 121 ? 1.912 -10.972 12.742 1.00 97.75 121 ASP A N 1
ATOM 939 C CA . ASP A 1 121 ? 0.791 -11.746 12.222 1.00 97.75 121 ASP A CA 1
ATOM 940 C C . ASP A 1 121 ? 0.320 -11.182 10.868 1.00 97.75 121 ASP A C 1
ATOM 942 O O . ASP A 1 121 ? -0.026 -9.998 10.793 1.00 97.75 121 ASP A O 1
ATOM 946 N N . PRO A 1 122 ? 0.257 -11.992 9.796 1.00 98.00 122 PRO A N 1
ATOM 947 C CA . PRO A 1 122 ? -0.112 -11.498 8.472 1.00 98.00 122 PRO A CA 1
ATOM 948 C C . PRO A 1 122 ? -1.547 -10.962 8.402 1.00 98.00 122 PRO A C 1
ATOM 950 O O . PRO A 1 122 ? -1.812 -9.999 7.681 1.00 98.00 122 PRO A O 1
ATOM 953 N N . ARG A 1 123 ? -2.487 -11.531 9.170 1.00 97.88 123 ARG A N 1
ATOM 954 C CA . ARG A 1 123 ? -3.871 -11.038 9.182 1.00 97.88 123 ARG A CA 1
ATOM 955 C C . ARG A 1 123 ? -3.958 -9.660 9.838 1.00 97.88 123 ARG A C 1
ATOM 957 O O . ARG A 1 123 ? -4.630 -8.780 9.298 1.00 97.88 123 ARG A O 1
ATOM 964 N N . PHE A 1 124 ? -3.228 -9.442 10.929 1.00 98.44 124 PHE A N 1
ATOM 965 C CA . PHE A 1 124 ? -3.075 -8.116 11.521 1.00 98.44 124 PHE A CA 1
ATOM 966 C C . PHE A 1 124 ? -2.409 -7.147 10.549 1.00 98.44 124 PHE A C 1
ATOM 968 O O . PHE A 1 124 ? -2.907 -6.042 10.363 1.00 98.44 124 PHE A O 1
ATOM 975 N N . GLN A 1 125 ? -1.316 -7.553 9.904 1.00 98.75 125 GLN A N 1
ATOM 976 C CA . GLN A 1 125 ? -0.596 -6.741 8.923 1.00 98.75 125 GLN A CA 1
ATOM 977 C C . GLN A 1 125 ? -1.515 -6.273 7.783 1.00 98.75 125 GLN A C 1
ATOM 979 O O . GLN A 1 125 ? -1.530 -5.084 7.449 1.00 98.75 125 GLN A O 1
ATOM 984 N N . GLU A 1 126 ? -2.340 -7.169 7.235 1.00 98.69 126 GLU A N 1
ATOM 985 C CA . GLU A 1 126 ? -3.382 -6.823 6.264 1.00 98.69 126 GLU A CA 1
ATOM 986 C C . GLU A 1 126 ? -4.316 -5.734 6.813 1.00 98.69 126 GLU A C 1
ATOM 988 O O . GLU A 1 126 ? -4.431 -4.656 6.222 1.00 98.69 126 GLU A O 1
ATOM 993 N N . GLN A 1 127 ? -4.983 -5.989 7.945 1.00 98.50 127 GLN A N 1
ATOM 994 C CA . GLN A 1 127 ? -5.991 -5.058 8.458 1.00 98.50 127 GLN A CA 1
ATOM 995 C C . GLN A 1 127 ? -5.381 -3.731 8.919 1.00 98.50 127 GLN A C 1
ATOM 997 O O . GLN A 1 127 ? -5.994 -2.675 8.751 1.00 98.50 127 GLN A O 1
ATOM 1002 N N . PHE A 1 128 ? -4.165 -3.761 9.459 1.00 98.81 128 PHE A N 1
ATOM 1003 C CA . PHE A 1 128 ? -3.391 -2.581 9.817 1.00 98.81 128 PHE A CA 1
ATOM 1004 C C . PHE A 1 128 ? -3.161 -1.700 8.588 1.00 98.81 128 PHE A C 1
ATOM 1006 O O . PHE A 1 128 ? -3.535 -0.525 8.601 1.00 98.81 128 PHE A O 1
ATOM 1013 N N . ALA A 1 129 ? -2.622 -2.267 7.504 1.00 98.88 129 ALA A N 1
ATOM 1014 C CA . ALA A 1 129 ? -2.355 -1.534 6.271 1.00 98.88 129 ALA A CA 1
ATOM 1015 C C . ALA A 1 129 ? -3.640 -0.932 5.679 1.00 98.88 129 ALA A C 1
ATOM 1017 O O . ALA A 1 129 ? -3.671 0.261 5.362 1.00 98.88 129 ALA A O 1
ATOM 1018 N N . VAL A 1 130 ? -4.722 -1.721 5.630 1.00 98.81 130 VAL A N 1
ATOM 1019 C CA . VAL A 1 130 ? -6.053 -1.262 5.200 1.00 98.81 130 VAL A CA 1
ATOM 1020 C C . VAL A 1 130 ? -6.536 -0.087 6.038 1.00 98.81 130 VAL A C 1
ATOM 1022 O O . VAL A 1 130 ? -6.955 0.939 5.500 1.00 98.81 130 VAL A O 1
ATOM 1025 N N . THR A 1 131 ? -6.453 -0.203 7.360 1.00 98.75 131 THR A N 1
ATOM 1026 C CA . THR A 1 131 ? -6.926 0.840 8.271 1.00 98.75 131 THR A CA 1
ATOM 1027 C C . THR A 1 131 ? -6.126 2.132 8.091 1.00 98.75 131 THR A C 1
ATOM 1029 O O . THR A 1 131 ? -6.713 3.214 8.040 1.00 98.75 131 THR A O 1
ATOM 1032 N N . VAL A 1 132 ? -4.806 2.045 7.901 1.00 98.75 132 VAL A N 1
ATOM 1033 C CA . VAL A 1 132 ? -3.954 3.220 7.663 1.00 98.75 132 VAL A CA 1
ATOM 1034 C C . VAL A 1 132 ? -4.423 4.006 6.435 1.00 98.75 132 VAL A C 1
ATOM 1036 O O . VAL A 1 132 ? -4.748 5.190 6.555 1.00 98.75 132 VAL A O 1
ATOM 1039 N N . TYR A 1 133 ? -4.520 3.373 5.260 1.00 98.25 133 TYR A N 1
ATOM 1040 C CA . TYR A 1 133 ? -4.866 4.113 4.040 1.00 98.25 133 TYR A CA 1
ATOM 1041 C C . TYR A 1 133 ? -6.353 4.484 3.952 1.00 98.25 133 TYR A C 1
ATOM 1043 O O . TYR A 1 133 ? -6.727 5.379 3.195 1.00 98.25 133 TYR A O 1
ATOM 1051 N N . ARG A 1 134 ? -7.236 3.815 4.699 1.00 97.81 134 ARG A N 1
ATOM 1052 C CA . ARG A 1 134 ? -8.663 4.168 4.726 1.00 97.81 134 ARG A CA 1
ATOM 1053 C C . ARG A 1 134 ? -8.947 5.396 5.577 1.00 97.81 134 ARG A C 1
ATOM 1055 O O . ARG A 1 134 ? -9.846 6.167 5.241 1.00 97.81 134 ARG A O 1
ATOM 1062 N N . TYR A 1 135 ? -8.199 5.584 6.663 1.00 98.25 135 TYR A N 1
ATOM 1063 C CA . TYR A 1 135 ? -8.545 6.583 7.671 1.00 98.25 135 TYR A CA 1
ATOM 1064 C C . TYR A 1 135 ? -7.609 7.787 7.743 1.00 98.25 135 TYR A C 1
ATOM 1066 O O . TYR A 1 135 ? -8.058 8.845 8.193 1.00 98.25 135 TYR A O 1
ATOM 1074 N N . LEU A 1 136 ? -6.354 7.653 7.304 1.00 97.69 136 LEU A N 1
ATOM 1075 C CA . LEU A 1 136 ? -5.279 8.591 7.651 1.00 97.69 136 LEU A CA 1
ATOM 1076 C C . LEU A 1 136 ? -4.591 9.231 6.430 1.00 97.69 136 LEU A C 1
ATOM 1078 O O . LEU A 1 136 ? -3.461 9.685 6.525 1.00 97.69 136 LEU A O 1
ATOM 1082 N N . THR A 1 137 ? -5.264 9.314 5.280 1.00 96.12 137 THR A N 1
ATOM 1083 C CA . THR A 1 137 ? -4.710 9.852 4.015 1.00 96.12 137 THR A CA 1
ATOM 1084 C C . THR A 1 137 ? -4.783 11.374 3.859 1.00 96.12 137 THR A C 1
ATOM 1086 O O . THR A 1 137 ? -4.515 11.886 2.778 1.00 96.12 137 THR A O 1
ATOM 1089 N N . LYS A 1 138 ? -5.176 12.131 4.886 1.00 95.62 138 LYS A N 1
ATOM 1090 C CA . LYS A 1 138 ? -5.286 13.598 4.795 1.00 95.62 138 LYS A CA 1
ATOM 1091 C C . LYS A 1 138 ? -4.111 14.288 5.482 1.00 95.62 138 LYS A C 1
ATOM 1093 O O . LYS A 1 138 ? -3.623 13.792 6.492 1.00 95.62 138 LYS A O 1
ATOM 1098 N N . ASP A 1 139 ? -3.750 15.479 4.998 1.00 97.00 139 ASP A N 1
ATOM 1099 C CA . ASP A 1 139 ? -2.691 16.331 5.571 1.00 97.00 139 ASP A CA 1
ATOM 1100 C C . ASP A 1 139 ? -2.826 16.531 7.087 1.00 97.00 139 ASP A C 1
ATOM 1102 O O . ASP A 1 139 ? -1.846 16.450 7.818 1.00 97.00 139 ASP A O 1
ATOM 1106 N N . GLU A 1 140 ? -4.051 16.738 7.574 1.00 96.12 140 GLU A N 1
ATOM 1107 C CA . GLU A 1 140 ? -4.346 16.937 9.001 1.00 96.12 140 GLU A CA 1
ATOM 1108 C C . GLU A 1 140 ? -3.956 15.742 9.894 1.00 96.12 140 GLU A C 1
ATOM 1110 O O . GLU A 1 140 ? -3.807 15.905 11.103 1.00 96.12 140 GLU A O 1
ATOM 1115 N N . TYR A 1 141 ? -3.748 14.555 9.312 1.00 96.56 141 TYR A N 1
ATOM 1116 C CA . TYR A 1 141 ? -3.300 13.348 10.014 1.00 96.56 141 TYR A CA 1
ATOM 1117 C C . TYR A 1 141 ? -1.844 12.982 9.725 1.00 96.56 141 TYR A C 1
ATOM 1119 O O . TYR A 1 141 ? -1.355 12.008 10.300 1.00 96.56 141 TYR A O 1
ATOM 1127 N N . ALA A 1 142 ? -1.133 13.738 8.881 1.00 97.12 142 ALA A N 1
ATOM 1128 C CA . ALA A 1 142 ? 0.217 13.394 8.437 1.00 97.12 142 ALA A CA 1
ATOM 1129 C C . ALA A 1 142 ? 1.163 13.131 9.620 1.00 97.12 142 ALA A C 1
ATOM 1131 O O . ALA A 1 142 ? 1.776 12.072 9.705 1.00 97.12 142 ALA A O 1
ATOM 1132 N N . SER A 1 143 ? 1.204 14.014 10.618 1.00 95.62 143 SER A N 1
ATOM 1133 C CA . SER A 1 143 ? 2.078 13.826 11.787 1.00 95.62 143 SER A CA 1
ATOM 1134 C C . SER A 1 143 ? 1.838 12.491 12.517 1.00 95.62 143 SER A C 1
ATOM 1136 O O . SER A 1 143 ? 2.797 11.837 12.938 1.00 95.62 143 SER A O 1
ATOM 1138 N N . SER A 1 144 ? 0.580 12.036 12.590 1.00 96.94 144 SER A N 1
ATOM 1139 C CA . SER A 1 144 ? 0.190 10.772 13.233 1.00 96.94 144 SER A CA 1
ATOM 1140 C C . SER A 1 144 ? 0.607 9.519 12.455 1.00 96.94 144 SER A C 1
ATOM 1142 O O . SER A 1 144 ? 0.695 8.439 13.040 1.00 96.94 144 SER A O 1
ATOM 1144 N N . LEU A 1 145 ? 0.923 9.649 11.162 1.00 97.56 145 LEU A N 1
ATOM 1145 C CA . LEU A 1 145 ? 1.407 8.542 10.339 1.00 97.56 145 LEU A CA 1
ATOM 1146 C C . LEU A 1 145 ? 2.861 8.173 10.639 1.00 97.56 145 LEU A C 1
ATOM 1148 O O . LEU A 1 145 ? 3.237 7.040 10.371 1.00 97.56 145 LEU A O 1
ATOM 1152 N N . THR A 1 146 ? 3.678 9.063 11.208 1.00 95.62 146 THR A N 1
ATOM 1153 C CA . THR A 1 146 ? 5.112 8.810 11.467 1.00 95.62 146 THR A CA 1
ATOM 1154 C C . THR A 1 146 ? 5.400 7.438 12.113 1.00 95.62 146 THR A C 1
ATOM 1156 O O . THR A 1 146 ? 6.148 6.647 11.528 1.00 95.62 146 THR A O 1
ATOM 1159 N N . PRO A 1 147 ? 4.800 7.074 13.270 1.00 96.50 147 PRO A N 1
ATOM 1160 C CA . PRO A 1 147 ? 5.015 5.747 13.857 1.00 96.50 147 PRO A CA 1
ATOM 1161 C C . PRO A 1 147 ? 4.446 4.604 12.998 1.00 96.50 147 PRO A C 1
ATOM 1163 O O . PRO A 1 147 ? 4.979 3.492 13.019 1.00 96.50 147 PRO A O 1
ATOM 1166 N N . LEU A 1 148 ? 3.397 4.870 12.218 1.00 98.38 148 LEU A N 1
ATOM 1167 C CA . LEU A 1 148 ? 2.730 3.887 11.363 1.00 98.38 148 LEU A CA 1
ATOM 1168 C C . LEU A 1 148 ? 3.542 3.591 10.092 1.00 98.38 148 LEU A C 1
ATOM 1170 O O . LEU A 1 148 ? 3.614 2.439 9.679 1.00 98.38 148 LEU A O 1
ATOM 1174 N N . LEU A 1 149 ? 4.238 4.579 9.521 1.00 98.06 149 LEU A N 1
ATOM 1175 C CA . LEU A 1 149 ? 5.161 4.386 8.395 1.00 98.06 149 LEU A CA 1
ATOM 1176 C C . LEU A 1 149 ? 6.336 3.484 8.784 1.00 98.06 149 LEU A C 1
ATOM 1178 O O . LEU A 1 149 ? 6.740 2.613 8.013 1.00 98.06 149 LEU A O 1
ATOM 1182 N N . SER A 1 150 ? 6.855 3.646 10.005 1.00 96.44 150 SER A N 1
ATOM 1183 C CA . SER A 1 150 ? 7.881 2.752 10.549 1.00 96.44 150 SER A CA 1
ATOM 1184 C C . SER A 1 150 ? 7.372 1.309 10.655 1.00 96.44 150 SER A C 1
ATOM 1186 O O . SER A 1 150 ? 8.103 0.370 10.335 1.00 96.44 150 SER A O 1
ATOM 1188 N N . ALA A 1 151 ? 6.113 1.125 11.066 1.00 97.81 151 ALA A N 1
ATOM 1189 C CA . ALA A 1 151 ? 5.472 -0.186 11.110 1.00 97.81 151 ALA A CA 1
ATOM 1190 C C . ALA A 1 151 ? 5.270 -0.789 9.713 1.00 97.81 151 ALA A C 1
ATOM 1192 O O . ALA A 1 151 ? 5.676 -1.928 9.503 1.00 97.81 151 ALA A O 1
ATOM 1193 N N . LEU A 1 152 ? 4.755 -0.016 8.748 1.00 98.44 152 LEU A N 1
ATOM 1194 C CA . LEU A 1 152 ? 4.609 -0.452 7.353 1.00 98.44 152 LEU A CA 1
ATOM 1195 C C . LEU A 1 152 ? 5.949 -0.881 6.742 1.00 98.44 152 LEU A C 1
ATOM 1197 O O . LEU A 1 152 ? 6.007 -1.884 6.039 1.00 98.44 152 LEU A O 1
ATOM 1201 N N . ASN A 1 153 ? 7.041 -0.178 7.056 1.00 97.88 153 ASN A N 1
ATOM 1202 C CA . ASN A 1 153 ? 8.369 -0.535 6.556 1.00 97.88 153 ASN A CA 1
ATOM 1203 C C . ASN A 1 153 ? 8.862 -1.871 7.139 1.00 97.88 153 ASN A C 1
ATOM 1205 O O . ASN A 1 153 ? 9.397 -2.709 6.414 1.00 97.88 153 ASN A O 1
ATOM 1209 N N . ARG A 1 154 ? 8.649 -2.104 8.444 1.00 96.94 154 ARG A N 1
ATOM 1210 C CA . ARG A 1 154 ? 8.950 -3.407 9.067 1.00 96.94 154 ARG A CA 1
ATOM 1211 C C . ARG A 1 154 ? 8.102 -4.522 8.459 1.00 96.94 154 ARG A C 1
ATOM 1213 O O . ARG A 1 154 ? 8.640 -5.577 8.145 1.00 96.94 154 ARG A O 1
ATOM 1220 N N . GLN A 1 155 ? 6.813 -4.263 8.268 1.00 98.00 155 GLN A N 1
ATOM 1221 C CA . GLN A 1 155 ? 5.858 -5.188 7.668 1.00 98.00 155 GLN A CA 1
ATOM 1222 C C . GLN A 1 155 ? 6.254 -5.555 6.232 1.00 98.00 155 GLN A C 1
ATOM 1224 O O . GLN A 1 155 ? 6.329 -6.737 5.917 1.00 98.00 155 GLN A O 1
ATOM 1229 N N . LEU A 1 156 ? 6.611 -4.578 5.388 1.00 98.62 156 LEU A N 1
ATOM 1230 C CA . LEU A 1 156 ? 7.093 -4.834 4.027 1.00 98.62 156 LEU A CA 1
ATOM 1231 C C . LEU A 1 156 ? 8.352 -5.710 4.032 1.00 98.62 156 LEU A C 1
ATOM 1233 O O . LEU A 1 156 ? 8.423 -6.679 3.284 1.00 98.62 156 LEU A O 1
ATOM 1237 N N . ALA A 1 157 ? 9.321 -5.408 4.901 1.00 97.00 157 ALA A N 1
ATOM 1238 C CA . ALA A 1 157 ? 10.548 -6.194 5.010 1.00 97.00 157 ALA A CA 1
ATOM 1239 C C . ALA A 1 157 ? 10.291 -7.642 5.471 1.00 97.00 157 ALA A C 1
ATOM 1241 O O . ALA A 1 157 ? 10.938 -8.559 4.977 1.00 97.00 157 ALA A O 1
ATOM 1242 N N . GLN A 1 158 ? 9.348 -7.852 6.394 1.00 96.88 158 GLN A N 1
ATOM 1243 C CA . GLN A 1 158 ? 8.965 -9.185 6.874 1.00 96.88 158 GLN A CA 1
ATOM 1244 C C . GLN A 1 158 ? 8.211 -9.985 5.809 1.00 96.88 158 GLN A C 1
ATOM 1246 O O . GLN A 1 158 ? 8.514 -11.154 5.578 1.00 96.88 158 GLN A O 1
ATOM 1251 N N . LEU A 1 159 ? 7.240 -9.351 5.150 1.00 98.06 159 LEU A N 1
ATOM 1252 C CA . LEU A 1 159 ? 6.395 -9.995 4.150 1.00 98.06 159 LEU A CA 1
ATOM 1253 C C . LEU A 1 159 ? 7.146 -10.296 2.856 1.00 98.06 159 LEU A C 1
ATOM 1255 O O . LEU A 1 159 ? 6.837 -11.298 2.213 1.00 98.06 159 LEU A O 1
ATOM 1259 N N . GLN A 1 160 ? 8.154 -9.490 2.506 1.00 96.06 160 GLN A N 1
ATOM 1260 C CA . GLN A 1 160 ? 9.014 -9.738 1.352 1.00 96.06 160 GLN A CA 1
ATOM 1261 C C . GLN A 1 160 ? 9.572 -11.168 1.372 1.00 96.06 160 GLN A C 1
ATOM 1263 O O . GLN A 1 160 ? 9.403 -11.892 0.400 1.00 96.06 160 GLN A O 1
ATOM 1268 N N . SER A 1 161 ? 10.176 -11.596 2.484 1.00 92.62 161 SER A N 1
ATOM 1269 C CA . SER A 1 161 ? 10.791 -12.925 2.606 1.00 92.62 161 SER A CA 1
ATOM 1270 C C . SER A 1 161 ? 9.869 -13.979 3.230 1.00 92.62 161 SER A C 1
ATOM 1272 O O . SER A 1 161 ? 10.347 -15.007 3.707 1.00 92.62 161 SER A O 1
ATOM 1274 N N . SER A 1 162 ? 8.562 -13.714 3.297 1.00 96.88 162 SER A N 1
ATOM 1275 C CA . SER A 1 162 ? 7.587 -14.647 3.867 1.00 96.88 162 SER A CA 1
ATOM 1276 C C . SER A 1 162 ? 7.213 -15.760 2.888 1.00 96.88 162 SER A C 1
ATOM 1278 O O . SER A 1 162 ? 7.225 -15.559 1.667 1.00 96.88 162 SER A O 1
ATOM 1280 N N . ASP A 1 163 ? 6.806 -16.911 3.432 1.00 96.88 163 ASP A N 1
ATOM 1281 C CA . ASP A 1 163 ? 6.299 -18.040 2.650 1.00 96.88 163 ASP A CA 1
ATOM 1282 C C . ASP A 1 163 ? 5.174 -17.610 1.706 1.00 96.88 163 ASP A C 1
ATOM 1284 O O . ASP A 1 163 ? 4.326 -16.783 2.057 1.00 96.88 163 ASP A O 1
ATOM 1288 N N . ILE A 1 164 ? 5.145 -18.204 0.515 1.00 96.62 164 ILE A N 1
ATOM 1289 C CA . ILE A 1 164 ? 4.111 -17.944 -0.486 1.00 96.62 164 ILE A CA 1
ATOM 1290 C C . ILE A 1 164 ? 2.843 -18.700 -0.096 1.00 96.62 164 ILE A C 1
ATOM 1292 O O . ILE A 1 164 ? 2.758 -19.920 -0.224 1.00 96.62 164 ILE A O 1
ATOM 1296 N N . ASN A 1 165 ? 1.857 -17.958 0.397 1.00 96.56 165 ASN A N 1
ATOM 1297 C CA . ASN A 1 165 ? 0.512 -18.434 0.687 1.00 96.56 165 ASN A CA 1
ATOM 1298 C C . ASN A 1 165 ? -0.468 -17.255 0.643 1.00 96.56 165 ASN A C 1
ATOM 1300 O O . ASN A 1 165 ? -0.065 -16.097 0.730 1.00 96.56 165 ASN A O 1
ATOM 1304 N N . ASN A 1 166 ? -1.762 -17.558 0.549 1.00 96.81 166 ASN A N 1
ATOM 1305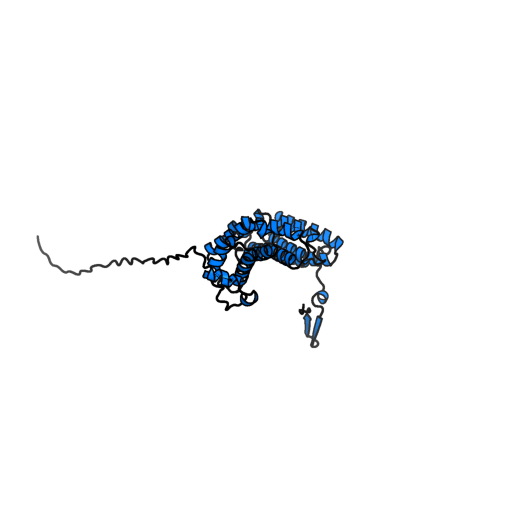 C CA . ASN A 1 166 ? -2.809 -16.550 0.391 1.00 96.81 166 ASN A CA 1
ATOM 1306 C C . ASN A 1 166 ? -2.798 -15.476 1.496 1.00 96.81 166 ASN A C 1
ATOM 1308 O O . ASN A 1 166 ? -2.954 -14.296 1.204 1.00 96.81 166 ASN A O 1
ATOM 1312 N N . THR A 1 167 ? -2.586 -15.862 2.755 1.00 97.69 167 THR A N 1
ATOM 1313 C CA . THR A 1 167 ? -2.608 -14.935 3.897 1.00 97.69 167 THR A CA 1
ATOM 1314 C C . THR A 1 167 ? -1.447 -13.940 3.831 1.00 97.69 167 THR A C 1
ATOM 1316 O O . THR A 1 167 ? -1.661 -12.733 3.935 1.00 97.69 167 THR A O 1
ATOM 1319 N N . ASN A 1 168 ? -0.228 -14.429 3.597 1.00 98.38 168 ASN A N 1
ATOM 1320 C CA . ASN A 1 168 ? 0.961 -13.589 3.448 1.00 98.38 168 ASN A CA 1
ATOM 1321 C C . ASN A 1 168 ? 0.882 -12.704 2.198 1.00 98.38 168 ASN A C 1
ATOM 1323 O O . ASN A 1 168 ? 1.255 -11.534 2.241 1.00 98.38 168 ASN A O 1
ATOM 1327 N N . ASP A 1 169 ? 0.366 -13.240 1.092 1.00 98.44 169 ASP A N 1
ATOM 1328 C CA . ASP A 1 169 ? 0.251 -12.514 -0.172 1.00 98.44 169 ASP A CA 1
ATOM 1329 C C . ASP A 1 169 ? -0.778 -11.382 -0.077 1.00 98.44 169 ASP A C 1
ATOM 1331 O O . ASP A 1 169 ? -0.504 -10.269 -0.522 1.00 98.44 169 ASP A O 1
ATOM 1335 N N . ILE A 1 170 ? -1.922 -11.615 0.574 1.00 98.50 170 ILE A N 1
ATOM 1336 C CA . ILE A 1 170 ? -2.916 -10.566 0.844 1.00 98.50 170 ILE A CA 1
ATOM 1337 C C . ILE A 1 170 ? -2.331 -9.490 1.768 1.00 98.50 170 ILE A C 1
ATOM 1339 O O . ILE A 1 170 ? -2.488 -8.297 1.497 1.00 98.50 170 ILE A O 1
ATOM 1343 N N . ALA A 1 171 ? -1.614 -9.885 2.823 1.00 98.81 171 ALA A N 1
ATOM 1344 C CA . ALA A 1 171 ? -0.950 -8.939 3.714 1.00 98.81 171 ALA A CA 1
ATOM 1345 C C . ALA A 1 171 ? 0.075 -8.083 2.955 1.00 98.81 171 ALA A C 1
ATOM 1347 O O . ALA A 1 171 ? 0.089 -6.857 3.092 1.00 98.81 171 ALA A O 1
ATOM 1348 N N . LEU A 1 172 ? 0.902 -8.697 2.102 1.00 98.81 172 LEU A N 1
ATOM 1349 C CA . LEU A 1 172 ? 1.879 -7.992 1.270 1.00 98.81 172 LEU A CA 1
ATOM 1350 C C . LEU A 1 172 ? 1.184 -7.042 0.293 1.00 98.81 172 LEU A C 1
ATOM 1352 O O . LEU A 1 172 ? 1.599 -5.890 0.148 1.00 98.81 172 LEU A O 1
ATOM 1356 N N . TRP A 1 173 ? 0.099 -7.496 -0.328 1.00 98.69 173 TRP A N 1
ATOM 1357 C CA . TRP A 1 173 ? -0.681 -6.690 -1.253 1.00 98.69 173 TRP A CA 1
ATOM 1358 C C . TRP A 1 173 ? -1.254 -5.444 -0.589 1.00 98.69 173 TRP A C 1
ATOM 1360 O O . TRP A 1 173 ? -1.040 -4.339 -1.089 1.00 98.69 173 TRP A O 1
ATOM 1370 N N . GLU A 1 174 ? -1.905 -5.579 0.566 1.00 98.81 174 GLU A N 1
ATOM 1371 C CA . GLU A 1 174 ? -2.452 -4.426 1.284 1.00 98.81 174 GLU A CA 1
ATOM 1372 C C . GLU A 1 174 ? -1.339 -3.512 1.829 1.00 98.81 174 GLU A C 1
ATOM 1374 O O . GLU A 1 174 ? -1.514 -2.295 1.854 1.00 98.81 174 GLU A O 1
ATOM 1379 N N . THR A 1 175 ? -0.157 -4.052 2.163 1.00 98.88 175 THR A N 1
ATOM 1380 C CA . THR A 1 175 ? 1.028 -3.252 2.543 1.00 98.88 175 THR A CA 1
ATOM 1381 C C . THR A 1 175 ? 1.487 -2.350 1.400 1.00 98.88 175 THR A C 1
ATOM 1383 O O . THR A 1 175 ? 1.653 -1.143 1.578 1.00 98.88 175 THR A O 1
ATOM 1386 N N . LEU A 1 176 ? 1.677 -2.922 0.207 1.00 98.88 176 LEU A N 1
ATOM 1387 C CA . LEU A 1 176 ? 2.074 -2.176 -0.988 1.00 98.88 176 LEU A CA 1
ATOM 1388 C C . LEU A 1 176 ? 0.985 -1.169 -1.386 1.00 98.88 176 LEU A C 1
ATOM 1390 O O . LEU A 1 176 ? 1.289 -0.022 -1.724 1.00 98.88 176 LEU A O 1
ATOM 1394 N N . ARG A 1 177 ? -0.292 -1.557 -1.263 1.00 98.56 177 ARG A N 1
ATOM 1395 C CA . ARG A 1 177 ? -1.427 -0.654 -1.480 1.00 98.56 177 ARG A CA 1
ATOM 1396 C C . ARG A 1 177 ? -1.472 0.489 -0.484 1.00 98.56 177 ARG A C 1
ATOM 1398 O O . ARG A 1 177 ? -1.841 1.584 -0.890 1.00 98.56 177 ARG A O 1
ATOM 1405 N N . ALA A 1 178 ? -1.085 0.287 0.774 1.00 98.81 178 ALA A N 1
ATOM 1406 C CA . ALA A 1 178 ? -1.028 1.376 1.742 1.00 98.81 178 ALA A CA 1
ATOM 1407 C C . ALA A 1 178 ? -0.066 2.473 1.282 1.00 98.81 178 ALA A C 1
ATOM 1409 O O . ALA A 1 178 ? -0.458 3.639 1.245 1.00 98.81 178 ALA A O 1
ATOM 1410 N N . TYR A 1 179 ? 1.139 2.104 0.835 1.00 98.81 179 TYR A N 1
ATOM 1411 C CA . TYR A 1 179 ? 2.077 3.058 0.240 1.00 98.81 179 TYR A CA 1
ATOM 1412 C C . TYR A 1 179 ? 1.486 3.749 -0.991 1.00 98.81 179 TYR A C 1
ATOM 1414 O O . TYR A 1 179 ? 1.429 4.978 -1.036 1.00 98.81 179 TYR A O 1
ATOM 1422 N N . GLY A 1 180 ? 1.008 2.976 -1.969 1.00 98.62 180 GLY A N 1
ATOM 1423 C CA . GLY A 1 180 ? 0.494 3.535 -3.217 1.00 98.62 180 GLY A CA 1
ATOM 1424 C C . GLY A 1 180 ? -0.748 4.412 -3.034 1.00 98.62 180 GLY A C 1
ATOM 1425 O O . GLY A 1 180 ? -0.858 5.445 -3.684 1.00 98.62 180 GLY A O 1
ATOM 1426 N N . LEU A 1 181 ? -1.659 4.076 -2.114 1.00 98.69 181 LEU A N 1
ATOM 1427 C CA . LEU A 1 181 ? -2.863 4.869 -1.839 1.00 98.69 181 LEU A CA 1
ATOM 1428 C C . LEU A 1 181 ? -2.559 6.144 -1.049 1.00 98.69 181 LEU A C 1
ATOM 1430 O O . LEU A 1 181 ? -3.135 7.184 -1.366 1.00 98.69 181 LEU A O 1
ATOM 1434 N N . LEU A 1 182 ? -1.644 6.095 -0.072 1.00 98.75 182 LEU A N 1
ATOM 1435 C CA . LEU A 1 182 ? -1.154 7.301 0.604 1.00 98.75 182 LEU A CA 1
ATOM 1436 C C . LEU A 1 182 ? -0.523 8.263 -0.414 1.00 98.75 182 LEU A C 1
ATOM 1438 O O . LEU A 1 182 ? -0.884 9.438 -0.459 1.00 98.75 182 LEU A O 1
ATOM 1442 N N . LEU A 1 183 ? 0.347 7.747 -1.285 1.00 98.69 183 LEU A N 1
ATOM 1443 C CA . LEU A 1 183 ? 1.010 8.528 -2.328 1.00 98.69 183 LEU A CA 1
ATOM 1444 C C . LEU A 1 183 ? 0.051 9.021 -3.419 1.00 98.69 183 LEU A C 1
ATOM 1446 O O . LEU A 1 183 ? 0.172 10.150 -3.880 1.00 98.69 183 LEU A O 1
ATOM 1450 N N . ASN A 1 184 ? -0.944 8.224 -3.810 1.00 98.19 184 ASN A N 1
ATOM 1451 C CA . ASN A 1 184 ? -1.939 8.639 -4.800 1.00 98.19 184 ASN A CA 1
ATOM 1452 C C . ASN A 1 184 ? -2.806 9.804 -4.300 1.00 98.19 184 ASN A C 1
ATOM 1454 O O . ASN A 1 184 ? -3.269 10.606 -5.109 1.00 98.19 184 ASN A O 1
ATOM 1458 N N . VAL A 1 185 ? -3.019 9.921 -2.985 1.00 98.06 185 VAL A N 1
ATOM 1459 C CA . VAL A 1 185 ? -3.622 11.127 -2.406 1.00 98.06 185 VAL A CA 1
ATOM 1460 C C . VAL A 1 185 ? -2.596 12.261 -2.356 1.00 98.06 185 VAL A C 1
ATOM 1462 O O . VAL A 1 185 ? -2.887 13.360 -2.832 1.00 98.06 185 VAL A O 1
ATOM 1465 N N . ALA A 1 186 ? -1.387 11.993 -1.859 1.00 98.12 186 ALA A N 1
ATOM 1466 C CA . ALA A 1 186 ? -0.332 12.991 -1.691 1.00 98.12 186 ALA A CA 1
ATOM 1467 C C . ALA A 1 186 ? 0.059 13.707 -2.997 1.00 98.12 186 ALA A C 1
ATOM 1469 O O . ALA A 1 186 ? 0.161 14.932 -3.008 1.00 98.12 186 ALA A O 1
ATOM 1470 N N . ARG A 1 187 ? 0.170 12.987 -4.123 1.00 96.62 187 ARG A N 1
ATOM 1471 C CA . ARG A 1 187 ? 0.517 13.567 -5.437 1.00 96.62 187 ARG A CA 1
ATOM 1472 C C . ARG A 1 187 ? -0.450 14.643 -5.929 1.00 96.62 187 ARG A C 1
ATOM 1474 O O . ARG A 1 187 ? -0.109 15.427 -6.804 1.00 96.62 187 ARG A O 1
ATOM 1481 N N . THR A 1 188 ? -1.682 14.674 -5.414 1.00 96.50 188 THR A N 1
ATOM 1482 C CA . THR A 1 188 ? -2.661 15.712 -5.788 1.00 96.50 188 THR A CA 1
ATOM 1483 C C . THR A 1 188 ? -2.367 17.055 -5.120 1.00 96.50 188 THR A C 1
ATOM 1485 O O . THR A 1 188 ? -2.887 18.084 -5.550 1.00 96.50 188 THR A O 1
ATOM 1488 N N . LYS A 1 189 ? -1.519 17.051 -4.083 1.00 96.06 189 LYS A N 1
ATOM 1489 C CA . LYS A 1 189 ? -1.057 18.230 -3.357 1.00 96.06 189 LYS A CA 1
ATOM 1490 C C . LYS A 1 189 ? 0.406 18.032 -2.901 1.00 96.06 189 LYS A C 1
ATOM 1492 O O . LYS A 1 189 ? 0.631 17.811 -1.712 1.00 96.06 189 LYS A O 1
ATOM 1497 N N . PRO A 1 190 ? 1.398 18.144 -3.810 1.00 93.62 190 PRO A N 1
ATOM 1498 C CA . PRO A 1 190 ? 2.819 17.907 -3.499 1.00 93.62 190 PRO A CA 1
ATOM 1499 C C . PRO A 1 190 ? 3.393 18.791 -2.376 1.00 93.62 190 PRO A C 1
ATOM 1501 O O . PRO A 1 190 ? 4.293 18.383 -1.655 1.00 93.62 190 PRO A O 1
ATOM 1504 N N . GLU A 1 191 ? 2.816 19.978 -2.163 1.00 94.56 191 GLU A N 1
ATOM 1505 C CA . GLU A 1 191 ? 3.188 20.899 -1.073 1.00 94.56 191 GLU A CA 1
ATOM 1506 C C . GLU A 1 191 ? 2.471 20.607 0.263 1.00 94.56 191 GLU A C 1
ATOM 1508 O O . GLU A 1 191 ? 2.643 21.327 1.252 1.00 94.56 191 GLU A O 1
ATOM 1513 N N . GLY A 1 192 ? 1.599 19.595 0.291 1.00 97.25 192 GLY A N 1
ATOM 1514 C CA . GLY A 1 192 ? 0.828 19.190 1.463 1.00 97.25 192 GLY A CA 1
ATOM 1515 C C . GLY A 1 192 ? 1.676 18.479 2.514 1.00 97.25 192 GLY A C 1
ATOM 1516 O O . GLY A 1 192 ? 2.709 17.880 2.218 1.00 97.25 192 GLY A O 1
ATOM 1517 N N . GLU A 1 193 ? 1.213 18.507 3.762 1.00 98.19 193 GLU A N 1
ATOM 1518 C CA . GLU A 1 193 ? 1.919 17.881 4.887 1.00 98.19 193 GLU A CA 1
ATOM 1519 C C . GLU A 1 193 ? 2.047 16.361 4.722 1.00 98.19 193 GLU A C 1
ATOM 1521 O O . GLU A 1 193 ? 3.049 15.782 5.140 1.00 98.19 193 GLU A O 1
ATOM 1526 N N . LEU A 1 194 ? 1.085 15.701 4.060 1.00 98.38 194 LEU A N 1
ATOM 1527 C CA . LEU A 1 194 ? 1.217 14.281 3.742 1.00 98.38 194 LEU A CA 1
ATOM 1528 C C . LEU A 1 194 ? 2.357 14.026 2.744 1.00 98.38 194 LEU A C 1
ATOM 1530 O O . LEU A 1 194 ? 3.161 13.123 2.957 1.00 98.38 194 LEU A O 1
ATOM 1534 N N . ALA A 1 195 ? 2.439 14.811 1.667 1.00 98.44 195 ALA A N 1
ATOM 1535 C CA . ALA A 1 195 ? 3.480 14.665 0.650 1.00 98.44 195 ALA A CA 1
ATOM 1536 C C . ALA A 1 195 ? 4.880 14.887 1.238 1.00 98.44 195 ALA A C 1
ATOM 1538 O O . ALA A 1 195 ? 5.770 14.052 1.045 1.00 98.44 195 ALA A O 1
ATOM 1539 N N . LYS A 1 196 ? 5.047 15.947 2.039 1.00 98.19 196 LYS A N 1
ATOM 1540 C CA . LYS A 1 196 ? 6.291 16.219 2.775 1.00 98.19 196 LYS A CA 1
ATOM 1541 C C . LYS A 1 196 ? 6.665 15.061 3.684 1.00 98.19 196 LYS A C 1
ATOM 1543 O O . LYS A 1 196 ? 7.763 14.534 3.568 1.00 98.19 196 LYS A O 1
ATOM 1548 N N . LEU A 1 197 ? 5.736 14.585 4.516 1.00 98.44 197 LEU A N 1
ATOM 1549 C CA . LEU A 1 197 ? 6.011 13.469 5.415 1.00 98.44 197 LEU A CA 1
ATOM 1550 C C . LEU A 1 197 ? 6.512 12.233 4.655 1.00 98.44 197 LEU A C 1
ATOM 1552 O O . LEU A 1 197 ? 7.512 11.632 5.051 1.00 98.44 197 LEU A O 1
AT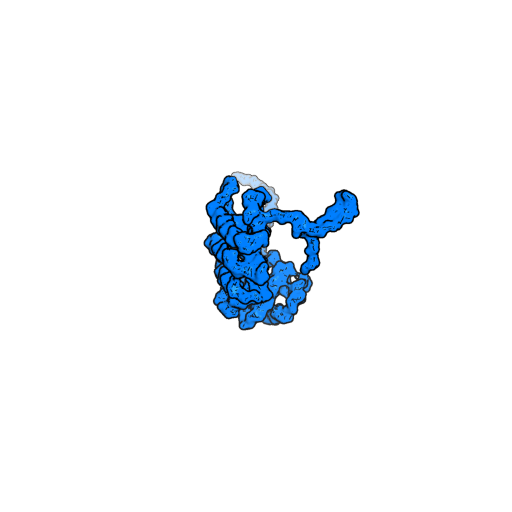OM 1556 N N . LEU A 1 198 ? 5.809 11.824 3.595 1.00 98.50 198 LEU A N 1
ATOM 1557 C CA . LEU A 1 198 ? 6.141 10.609 2.846 1.00 98.50 198 LEU A CA 1
ATOM 1558 C C . LEU A 1 198 ? 7.507 10.731 2.149 1.00 98.50 198 LEU A C 1
ATOM 1560 O O . LEU A 1 198 ? 8.292 9.780 2.173 1.00 98.50 198 LEU A O 1
ATOM 1564 N N . THR A 1 199 ? 7.812 11.897 1.576 1.00 97.88 199 THR A N 1
ATOM 1565 C CA . THR A 1 199 ? 9.085 12.153 0.882 1.00 97.88 199 THR A CA 1
ATOM 1566 C C . THR A 1 199 ? 10.256 12.325 1.856 1.00 97.88 199 THR A C 1
ATOM 1568 O O . THR A 1 199 ? 11.308 11.717 1.659 1.00 97.88 199 THR A O 1
ATOM 1571 N N . GLU A 1 200 ? 10.078 13.032 2.974 1.00 97.19 200 GLU A N 1
ATOM 1572 C CA . GLU A 1 200 ? 11.092 13.180 4.031 1.00 97.19 200 GLU A CA 1
ATOM 1573 C C . GLU A 1 200 ? 11.432 11.843 4.705 1.00 97.19 200 GLU A C 1
ATOM 1575 O O . GLU A 1 200 ? 12.596 11.568 5.001 1.00 97.19 200 GLU A O 1
ATOM 1580 N N . ASN A 1 201 ? 10.438 10.964 4.887 1.00 97.62 201 ASN A N 1
ATOM 1581 C CA . ASN A 1 201 ? 10.654 9.608 5.407 1.00 97.62 201 ASN A CA 1
ATOM 1582 C C . ASN A 1 201 ? 11.276 8.652 4.377 1.00 97.62 201 ASN A C 1
ATOM 1584 O O . ASN A 1 201 ? 11.568 7.503 4.718 1.00 97.62 201 ASN A O 1
ATOM 1588 N N . ARG A 1 202 ? 11.505 9.105 3.136 1.00 97.50 202 ARG A N 1
ATOM 1589 C CA . ARG A 1 202 ? 12.170 8.338 2.075 1.00 97.50 202 ARG A CA 1
ATOM 1590 C C . ARG A 1 202 ? 11.552 6.958 1.859 1.00 97.50 202 ARG A C 1
ATOM 1592 O O . ARG A 1 202 ? 12.257 5.942 1.810 1.00 97.50 202 ARG A O 1
ATOM 1599 N N . ILE A 1 203 ? 10.220 6.919 1.750 1.00 97.62 203 ILE A N 1
ATOM 1600 C CA . ILE A 1 203 ? 9.484 5.668 1.513 1.00 97.62 203 ILE A CA 1
ATOM 1601 C C . ILE A 1 203 ? 9.785 5.052 0.135 1.00 97.62 203 ILE A C 1
ATOM 1603 O O . ILE A 1 203 ? 9.515 3.872 -0.072 1.00 97.62 203 ILE A O 1
ATOM 1607 N N . ASP A 1 204 ? 10.420 5.803 -0.771 1.00 98.44 204 ASP A N 1
ATOM 1608 C CA . ASP A 1 204 ? 11.010 5.293 -2.011 1.00 98.44 204 ASP A CA 1
ATOM 1609 C C . ASP A 1 204 ? 12.045 4.195 -1.759 1.00 98.44 204 ASP A C 1
ATOM 1611 O O . ASP A 1 204 ? 12.064 3.188 -2.459 1.00 98.44 204 ASP A O 1
ATOM 1615 N N . LYS A 1 205 ? 12.889 4.344 -0.733 1.00 98.38 205 LYS A N 1
ATOM 1616 C CA . LYS A 1 205 ? 14.001 3.419 -0.479 1.00 98.38 205 LYS A CA 1
ATOM 1617 C C . LYS A 1 205 ? 13.554 1.980 -0.201 1.00 98.38 205 LYS A C 1
ATOM 1619 O O . LYS A 1 205 ? 14.122 1.071 -0.811 1.00 98.38 205 LYS A O 1
ATOM 1624 N N . PRO A 1 206 ? 12.614 1.708 0.728 1.00 98.19 206 PRO A N 1
ATOM 1625 C CA . PRO A 1 206 ? 12.137 0.345 0.930 1.00 98.19 206 PRO A CA 1
ATOM 1626 C C . PRO A 1 206 ? 11.363 -0.194 -0.281 1.00 98.19 206 PRO A C 1
ATOM 1628 O O . PRO A 1 206 ? 11.507 -1.375 -0.584 1.00 98.19 206 PRO A O 1
ATOM 1631 N N . LEU A 1 207 ? 10.627 0.649 -1.016 1.00 98.75 207 LEU A N 1
ATOM 1632 C CA . LEU A 1 207 ? 9.910 0.236 -2.227 1.00 98.75 207 LEU A CA 1
ATOM 1633 C C . LEU A 1 207 ? 10.862 -0.152 -3.370 1.00 98.75 207 LEU A C 1
ATOM 1635 O O . LEU A 1 207 ? 10.679 -1.208 -3.971 1.00 98.75 207 LEU A O 1
ATOM 1639 N N . LEU A 1 208 ? 11.902 0.646 -3.637 1.00 98.75 208 LEU A N 1
ATOM 1640 C CA . LEU A 1 208 ? 12.937 0.340 -4.634 1.00 98.75 208 LEU A CA 1
ATOM 1641 C C . LEU A 1 208 ? 13.665 -0.958 -4.286 1.00 98.75 208 LEU A C 1
ATOM 1643 O O . LEU A 1 208 ? 13.830 -1.827 -5.138 1.00 98.75 208 LEU A O 1
ATOM 1647 N N . ARG A 1 209 ? 14.047 -1.131 -3.013 1.00 98.44 209 ARG A N 1
ATOM 1648 C CA . ARG A 1 209 ? 14.697 -2.362 -2.542 1.00 98.44 209 ARG A CA 1
ATOM 1649 C C . ARG A 1 209 ? 13.804 -3.585 -2.733 1.00 98.44 209 ARG A C 1
ATOM 1651 O O . ARG A 1 209 ? 14.288 -4.620 -3.180 1.00 98.44 209 ARG A O 1
ATOM 1658 N N . PHE A 1 210 ? 12.522 -3.464 -2.393 1.00 98.62 210 PHE A N 1
ATOM 1659 C CA . PHE A 1 210 ? 11.554 -4.534 -2.589 1.00 98.62 210 PHE A CA 1
ATOM 1660 C C . PHE A 1 210 ? 11.408 -4.873 -4.078 1.00 98.62 210 PHE A C 1
ATOM 1662 O O . PHE A 1 210 ? 11.562 -6.032 -4.451 1.00 98.62 210 PHE A O 1
ATOM 1669 N N . ALA A 1 211 ? 11.188 -3.871 -4.936 1.00 98.50 211 ALA A N 1
ATOM 1670 C CA . ALA A 1 211 ? 11.033 -4.063 -6.378 1.00 98.50 211 ALA A CA 1
ATOM 1671 C C . ALA A 1 211 ? 12.278 -4.692 -7.032 1.00 98.50 211 ALA A C 1
ATOM 1673 O O . ALA A 1 211 ? 12.142 -5.513 -7.936 1.00 98.50 211 ALA A O 1
ATOM 1674 N N . ALA A 1 212 ? 13.476 -4.358 -6.544 1.00 98.19 212 ALA A N 1
ATOM 1675 C CA . ALA A 1 212 ? 14.737 -4.953 -6.985 1.00 98.19 212 ALA A CA 1
ATOM 1676 C C . ALA A 1 212 ? 14.929 -6.410 -6.522 1.00 98.19 212 ALA A C 1
ATOM 1678 O O . ALA A 1 212 ? 15.712 -7.146 -7.121 1.00 98.19 212 ALA A O 1
ATOM 1679 N N . SER A 1 213 ? 14.239 -6.846 -5.462 1.00 97.38 213 SER A N 1
ATOM 1680 C CA . SER A 1 213 ? 14.367 -8.210 -4.944 1.00 97.38 213 SER A CA 1
ATOM 1681 C C . SER A 1 213 ? 13.747 -9.237 -5.891 1.00 97.38 213 SER A C 1
ATOM 1683 O O . SER A 1 213 ? 12.707 -8.981 -6.505 1.00 97.38 213 SER A O 1
ATOM 1685 N N . ALA A 1 214 ? 14.324 -10.441 -5.934 1.00 95.44 214 ALA A N 1
ATOM 1686 C CA . ALA A 1 214 ? 13.700 -11.607 -6.558 1.00 95.44 214 ALA A CA 1
ATOM 1687 C C . ALA A 1 214 ? 12.339 -11.946 -5.917 1.00 95.44 214 ALA A C 1
ATOM 1689 O O . ALA A 1 214 ? 11.433 -12.386 -6.617 1.00 95.44 214 ALA A O 1
ATOM 1690 N N . ASP A 1 215 ? 12.159 -11.644 -4.626 1.00 96.00 215 ASP A N 1
ATOM 1691 C CA . ASP A 1 215 ? 10.921 -11.918 -3.881 1.00 96.00 215 ASP A CA 1
ATOM 1692 C C . ASP A 1 215 ? 9.732 -11.034 -4.297 1.00 96.00 215 ASP A C 1
ATOM 1694 O O . ASP A 1 215 ? 8.595 -11.279 -3.892 1.00 96.00 215 ASP A O 1
ATOM 1698 N N . SER A 1 216 ? 9.966 -9.995 -5.108 1.00 97.44 216 SER A N 1
ATOM 1699 C CA . SER A 1 216 ? 8.874 -9.223 -5.722 1.00 97.44 216 SER A CA 1
ATOM 1700 C C . SER A 1 216 ? 8.201 -9.962 -6.886 1.00 97.44 216 SER A C 1
ATOM 1702 O O . SER A 1 216 ? 7.208 -9.475 -7.429 1.00 97.44 216 SER A O 1
ATOM 1704 N N . ILE A 1 217 ? 8.701 -11.154 -7.226 1.00 96.88 217 ILE A N 1
ATOM 1705 C CA . ILE A 1 217 ? 8.059 -12.138 -8.092 1.00 96.88 217 ILE A CA 1
ATOM 1706 C C . ILE A 1 217 ? 7.662 -13.333 -7.222 1.00 96.88 217 ILE A C 1
ATOM 1708 O O . ILE A 1 217 ? 8.517 -14.055 -6.712 1.00 96.88 217 ILE A O 1
ATOM 1712 N N . ARG A 1 218 ? 6.359 -13.569 -7.049 1.00 94.94 218 ARG A N 1
ATOM 1713 C CA . ARG A 1 218 ? 5.838 -14.643 -6.186 1.00 94.94 218 ARG A CA 1
ATOM 1714 C C . ARG A 1 218 ? 5.079 -15.649 -7.032 1.00 94.94 218 ARG A C 1
ATOM 1716 O O . ARG A 1 218 ? 4.162 -15.283 -7.757 1.00 94.94 218 ARG A O 1
ATOM 1723 N N . ASN A 1 219 ? 5.486 -16.918 -6.971 1.00 92.25 219 ASN A N 1
ATOM 1724 C CA . ASN A 1 219 ? 4.921 -18.003 -7.784 1.00 92.25 219 ASN A CA 1
ATOM 1725 C C . ASN A 1 219 ? 4.881 -17.669 -9.293 1.00 92.25 219 ASN A C 1
ATOM 1727 O O . ASN A 1 219 ? 3.864 -17.854 -9.957 1.00 92.25 219 ASN A O 1
ATOM 1731 N N . ASN A 1 220 ? 5.983 -17.115 -9.819 1.00 90.75 220 ASN A N 1
ATOM 1732 C CA . ASN A 1 220 ? 6.108 -16.615 -11.198 1.00 90.75 220 ASN A CA 1
ATOM 1733 C C . ASN A 1 220 ? 5.105 -15.512 -11.594 1.00 90.75 220 ASN A C 1
ATOM 1735 O O . ASN A 1 220 ? 4.955 -15.225 -12.779 1.00 90.75 220 ASN A O 1
ATOM 1739 N N . ASN A 1 221 ? 4.443 -14.878 -10.625 1.00 93.94 221 ASN A N 1
ATOM 1740 C CA . ASN A 1 221 ? 3.554 -13.744 -10.834 1.00 93.94 221 ASN A CA 1
ATOM 1741 C C . ASN A 1 221 ? 4.222 -12.459 -10.323 1.00 93.94 221 ASN A C 1
ATOM 1743 O O . ASN A 1 221 ? 4.816 -12.433 -9.243 1.00 93.94 221 ASN A O 1
ATOM 1747 N N . ASP A 1 222 ? 4.141 -11.396 -11.115 1.00 95.94 222 ASP A N 1
ATOM 1748 C CA . ASP A 1 222 ? 4.774 -10.106 -10.854 1.00 95.94 222 ASP A CA 1
ATOM 1749 C C . ASP A 1 222 ? 3.822 -9.062 -10.263 1.00 95.94 222 ASP A C 1
ATOM 1751 O O . ASP A 1 222 ? 4.215 -7.904 -10.109 1.00 95.94 222 ASP A O 1
ATOM 1755 N N . TRP A 1 223 ? 2.615 -9.460 -9.838 1.00 97.00 223 TRP A N 1
ATOM 1756 C CA . TRP A 1 223 ? 1.703 -8.579 -9.108 1.00 97.00 223 TRP A CA 1
ATOM 1757 C C . TRP A 1 223 ? 2.382 -7.808 -7.954 1.00 97.00 223 TRP A C 1
ATOM 1759 O O . TRP A 1 223 ? 2.072 -6.618 -7.816 1.00 97.00 223 TRP A O 1
ATOM 1769 N N . PRO A 1 224 ? 3.320 -8.368 -7.146 1.00 98.25 224 PRO A N 1
ATOM 1770 C CA . PRO A 1 224 ? 3.946 -7.592 -6.077 1.00 98.25 224 PRO A CA 1
ATOM 1771 C C . PRO A 1 224 ? 4.841 -6.487 -6.644 1.00 98.25 224 PRO A C 1
ATOM 1773 O O . PRO A 1 224 ? 4.733 -5.330 -6.232 1.00 98.25 224 PRO A O 1
ATOM 1776 N N . ARG A 1 225 ? 5.681 -6.809 -7.637 1.00 98.25 225 ARG A N 1
ATOM 1777 C CA . ARG A 1 225 ? 6.529 -5.832 -8.333 1.00 98.25 225 ARG A CA 1
ATOM 1778 C C . ARG A 1 225 ? 5.703 -4.754 -9.033 1.00 98.25 225 ARG A C 1
ATOM 1780 O O . ARG A 1 225 ? 6.024 -3.580 -8.893 1.00 98.25 225 ARG A O 1
ATOM 1787 N N . LEU A 1 226 ? 4.611 -5.122 -9.702 1.00 97.75 226 LEU A N 1
ATOM 1788 C CA . LEU A 1 226 ? 3.669 -4.186 -10.324 1.00 97.75 226 LEU A CA 1
ATOM 1789 C C . LEU A 1 226 ? 3.098 -3.180 -9.316 1.00 97.75 226 LEU A C 1
ATOM 1791 O O . LEU A 1 226 ? 3.065 -1.982 -9.591 1.00 97.75 226 LEU A O 1
ATOM 1795 N N . ASN A 1 227 ? 2.690 -3.643 -8.130 1.00 98.56 227 ASN A N 1
ATOM 1796 C CA . ASN A 1 227 ? 2.186 -2.756 -7.078 1.00 98.56 227 ASN A CA 1
ATOM 1797 C C . ASN A 1 227 ? 3.295 -1.857 -6.503 1.00 98.56 227 ASN A C 1
ATOM 1799 O O . ASN A 1 227 ? 3.035 -0.694 -6.193 1.00 98.56 227 ASN A O 1
ATOM 1803 N N . ALA A 1 228 ? 4.530 -2.356 -6.396 1.00 98.75 228 ALA A N 1
ATOM 1804 C CA . ALA A 1 228 ? 5.676 -1.546 -5.985 1.00 98.75 228 ALA A CA 1
ATOM 1805 C C . ALA A 1 228 ? 6.031 -0.474 -7.028 1.00 98.75 228 ALA A C 1
ATOM 1807 O O . ALA A 1 228 ? 6.250 0.678 -6.663 1.00 98.75 228 ALA A O 1
ATOM 1808 N N . TYR A 1 229 ? 6.020 -0.819 -8.318 1.00 98.75 229 TYR A N 1
ATOM 1809 C CA . TYR A 1 229 ? 6.183 0.132 -9.419 1.00 98.75 229 TYR A CA 1
ATOM 1810 C C . TYR A 1 229 ? 5.089 1.192 -9.423 1.00 98.75 229 TYR A C 1
ATOM 1812 O O . TYR A 1 229 ? 5.400 2.374 -9.534 1.00 98.75 229 TYR A O 1
ATOM 1820 N N . TRP A 1 230 ? 3.831 0.802 -9.220 1.00 98.69 230 TRP A N 1
ATOM 1821 C CA . TRP A 1 230 ? 2.739 1.762 -9.104 1.00 98.69 230 TRP A CA 1
ATOM 1822 C C . TRP A 1 230 ? 2.952 2.720 -7.928 1.00 98.69 230 TRP A C 1
ATOM 1824 O O . TRP A 1 230 ? 2.862 3.936 -8.102 1.00 98.69 230 TRP A O 1
ATOM 1834 N N . ALA A 1 231 ? 3.303 2.205 -6.746 1.00 98.81 231 ALA A N 1
ATOM 1835 C CA . ALA A 1 231 ? 3.609 3.049 -5.595 1.00 98.81 231 ALA A CA 1
ATOM 1836 C C . ALA A 1 231 ? 4.797 3.989 -5.875 1.00 98.81 231 ALA A C 1
ATOM 1838 O O . ALA A 1 231 ? 4.724 5.167 -5.543 1.00 98.81 231 ALA A O 1
ATOM 1839 N N . LEU A 1 232 ? 5.854 3.516 -6.541 1.00 98.88 232 LEU A N 1
ATOM 1840 C CA . LEU A 1 232 ? 7.011 4.336 -6.923 1.00 98.88 232 LEU A CA 1
ATOM 1841 C C . LEU A 1 232 ? 6.667 5.393 -7.980 1.00 98.88 232 LEU A C 1
ATOM 1843 O O . LEU A 1 232 ? 7.160 6.514 -7.887 1.00 98.88 232 LEU A O 1
ATOM 1847 N N . ALA A 1 233 ? 5.768 5.098 -8.919 1.00 98.62 233 ALA A N 1
ATOM 1848 C CA . ALA A 1 233 ? 5.235 6.094 -9.846 1.00 98.62 233 ALA A CA 1
ATOM 1849 C C . ALA A 1 233 ? 4.470 7.193 -9.094 1.00 98.62 233 ALA A C 1
ATOM 1851 O O . ALA A 1 233 ? 4.674 8.380 -9.345 1.00 98.62 233 ALA A O 1
ATOM 1852 N N . MET A 1 234 ? 3.631 6.820 -8.120 1.00 98.62 234 MET A N 1
ATOM 1853 C CA . MET A 1 234 ? 2.942 7.799 -7.272 1.00 98.62 234 MET A CA 1
ATOM 1854 C C . MET A 1 234 ? 3.930 8.596 -6.406 1.00 98.62 234 MET A C 1
ATOM 1856 O O . MET A 1 234 ? 3.723 9.791 -6.206 1.00 98.62 234 MET A O 1
ATOM 1860 N N . TYR A 1 235 ? 5.014 7.970 -5.929 1.00 98.69 235 TYR A N 1
ATOM 1861 C CA . TYR A 1 235 ? 6.097 8.651 -5.212 1.00 98.69 235 TYR A CA 1
ATOM 1862 C C . TYR A 1 235 ? 6.760 9.702 -6.092 1.00 98.69 235 TYR A C 1
ATOM 1864 O O . TYR A 1 235 ? 6.840 10.858 -5.686 1.00 98.69 235 TYR A O 1
ATOM 1872 N N . ARG A 1 236 ? 7.153 9.328 -7.316 1.00 97.94 236 ARG A N 1
ATOM 1873 C CA . ARG A 1 236 ? 7.719 10.248 -8.307 1.00 97.94 236 ARG A CA 1
ATOM 1874 C C . ARG A 1 236 ? 6.810 11.464 -8.514 1.00 97.94 236 ARG A C 1
ATOM 1876 O O . ARG A 1 236 ? 7.279 12.586 -8.432 1.00 97.94 236 ARG A O 1
ATOM 1883 N N . LEU A 1 237 ? 5.504 11.246 -8.689 1.00 96.56 237 LEU A N 1
ATOM 1884 C CA . LEU A 1 237 ? 4.509 12.318 -8.858 1.00 96.56 237 LEU A CA 1
ATOM 1885 C C . LEU A 1 237 ? 4.214 13.126 -7.579 1.00 96.56 237 LEU A C 1
ATOM 1887 O O . LEU A 1 237 ? 3.525 14.140 -7.644 1.00 96.56 237 LEU A O 1
ATOM 1891 N N . THR A 1 238 ? 4.668 12.661 -6.415 1.00 97.44 238 THR A N 1
ATOM 1892 C CA . THR A 1 238 ? 4.541 13.376 -5.134 1.00 97.44 238 THR A CA 1
ATOM 1893 C C . THR A 1 238 ? 5.735 14.297 -4.879 1.00 97.44 238 THR A C 1
ATOM 1895 O O . THR A 1 238 ? 5.642 15.184 -4.032 1.00 97.44 238 THR A O 1
ATOM 1898 N N . LEU A 1 239 ? 6.851 14.105 -5.589 1.00 96.94 239 LEU A N 1
ATOM 1899 C CA . LEU A 1 239 ? 8.029 14.953 -5.452 1.00 96.94 239 LEU A CA 1
ATOM 1900 C C . LEU A 1 239 ? 7.745 16.383 -5.938 1.00 96.94 239 LEU A C 1
ATOM 1902 O O . LEU A 1 239 ? 6.946 16.572 -6.859 1.00 96.94 239 LEU A O 1
ATOM 1906 N N . PRO A 1 240 ? 8.411 17.396 -5.354 1.00 92.06 240 PRO A N 1
ATOM 1907 C CA . PRO A 1 240 ? 8.355 18.754 -5.877 1.00 92.06 240 PRO A CA 1
ATOM 1908 C C . PRO A 1 240 ? 8.807 18.787 -7.341 1.00 92.06 240 PRO A C 1
ATOM 1910 O O . PRO A 1 240 ? 9.894 18.311 -7.672 1.00 92.06 240 PRO A O 1
ATOM 1913 N N . SER A 1 241 ? 7.973 19.346 -8.214 1.00 86.94 241 SER A N 1
ATOM 1914 C CA . SER A 1 241 ? 8.298 19.528 -9.631 1.00 86.94 241 SER A CA 1
ATOM 1915 C C . SER A 1 241 ? 9.094 20.813 -9.851 1.00 86.94 241 SER A C 1
ATOM 1917 O O . SER A 1 241 ? 9.001 21.764 -9.068 1.00 86.94 241 SER A O 1
ATOM 1919 N N . SER A 1 242 ? 9.854 20.880 -10.944 1.00 86.62 242 SER A N 1
ATOM 1920 C CA . SER A 1 242 ? 10.498 22.130 -11.341 1.00 86.62 242 SER A CA 1
ATOM 1921 C C . SER A 1 242 ? 9.460 23.171 -11.794 1.00 86.62 242 SER A C 1
ATOM 1923 O O . SER A 1 242 ? 8.341 22.852 -12.205 1.00 86.62 242 SER A O 1
ATOM 1925 N N . THR A 1 243 ? 9.843 24.448 -11.773 1.00 84.38 243 THR A N 1
ATOM 1926 C CA . THR A 1 243 ? 8.985 25.544 -12.252 1.00 84.38 243 THR A CA 1
ATOM 1927 C C . THR A 1 243 ? 8.846 25.594 -13.775 1.00 84.38 243 THR A C 1
ATOM 1929 O O . THR A 1 243 ? 7.908 26.211 -14.276 1.00 84.38 243 THR A O 1
ATOM 1932 N N . ASP A 1 244 ? 9.765 24.968 -14.511 1.00 86.00 244 ASP A N 1
ATOM 1933 C CA . ASP A 1 244 ? 9.802 24.932 -15.977 1.00 86.00 244 ASP A CA 1
ATOM 1934 C C . ASP A 1 244 ? 9.306 23.601 -16.573 1.00 86.00 244 ASP A C 1
ATOM 1936 O O . ASP A 1 244 ? 9.310 23.435 -17.792 1.00 86.00 244 ASP A O 1
ATOM 1940 N N . GLY A 1 245 ? 8.854 22.664 -15.731 1.00 81.00 245 GLY A N 1
ATOM 1941 C CA . GLY A 1 245 ? 8.374 21.343 -16.143 1.00 81.00 245 GLY A CA 1
ATOM 1942 C C . GLY A 1 245 ? 9.477 20.343 -16.509 1.00 81.00 245 GLY A C 1
ATOM 1943 O O . GLY A 1 245 ? 9.165 19.250 -16.981 1.00 81.00 245 GLY A O 1
ATOM 1944 N N . SER A 1 246 ? 10.750 20.692 -16.313 1.00 88.88 246 SER A N 1
ATOM 1945 C CA . SER A 1 246 ? 11.863 19.746 -16.388 1.00 88.88 246 SER A CA 1
ATOM 1946 C C . SER A 1 246 ? 11.850 18.736 -15.231 1.00 88.88 246 SER A C 1
ATOM 1948 O O . SER A 1 246 ? 11.328 18.986 -14.147 1.00 88.88 246 SER A O 1
ATOM 1950 N N . THR A 1 247 ? 12.428 17.560 -15.479 1.00 92.06 247 THR A N 1
ATOM 1951 C CA . THR A 1 247 ? 12.580 16.519 -14.454 1.00 92.06 247 THR A CA 1
ATOM 1952 C C . THR A 1 247 ? 13.602 16.964 -13.412 1.00 92.06 247 THR A C 1
ATOM 1954 O O . THR A 1 247 ? 14.728 17.331 -13.759 1.00 92.06 247 THR A O 1
ATOM 1957 N N . THR A 1 248 ? 13.218 16.940 -12.137 1.00 95.12 248 THR A N 1
ATOM 1958 C CA . THR A 1 248 ? 14.122 17.281 -11.032 1.00 95.12 248 THR A CA 1
ATOM 1959 C C . THR A 1 248 ? 15.135 16.160 -10.767 1.00 95.12 248 THR A C 1
ATOM 1961 O O . THR A 1 248 ? 14.901 15.011 -11.152 1.00 95.12 248 THR A O 1
ATOM 1964 N N . PRO A 1 249 ? 16.266 16.438 -10.091 1.00 96.00 249 PRO A N 1
ATOM 1965 C CA . PRO A 1 249 ? 17.213 15.393 -9.698 1.00 96.00 249 PRO A CA 1
ATOM 1966 C C . PRO A 1 249 ? 16.576 14.281 -8.854 1.00 96.00 249 PRO A C 1
ATOM 1968 O O . PRO A 1 249 ? 16.942 13.115 -8.984 1.00 96.00 249 PRO A O 1
ATOM 1971 N N . GLU A 1 250 ? 15.618 14.626 -7.995 1.00 95.69 250 GLU A N 1
ATOM 1972 C CA . GLU A 1 250 ? 14.895 13.673 -7.160 1.00 95.69 250 GLU A CA 1
ATOM 1973 C C . GLU A 1 250 ? 13.971 12.780 -7.992 1.00 95.69 250 GLU A C 1
ATOM 1975 O O . GLU A 1 250 ? 13.937 11.573 -7.762 1.00 95.69 250 GLU A O 1
ATOM 1980 N N . GLU A 1 251 ? 13.250 13.345 -8.965 1.00 96.56 251 GLU A N 1
ATOM 1981 C CA . GLU A 1 251 ? 12.437 12.563 -9.902 1.00 96.56 251 GLU A CA 1
ATOM 1982 C C . GLU A 1 251 ? 13.317 11.646 -10.757 1.00 96.56 251 GLU A C 1
ATOM 1984 O O . GLU A 1 251 ? 13.031 10.452 -10.867 1.00 96.56 251 GLU A O 1
ATOM 1989 N N . GLN A 1 252 ? 14.424 12.180 -11.284 1.00 96.56 252 GLN A N 1
ATOM 1990 C CA . GLN A 1 252 ? 15.379 11.425 -12.093 1.00 96.56 252 GLN A CA 1
ATOM 1991 C C . GLN A 1 252 ? 15.976 10.253 -11.308 1.00 96.56 252 GLN A C 1
ATOM 1993 O O . GLN A 1 252 ? 16.111 9.164 -11.850 1.00 96.56 252 GLN A O 1
ATO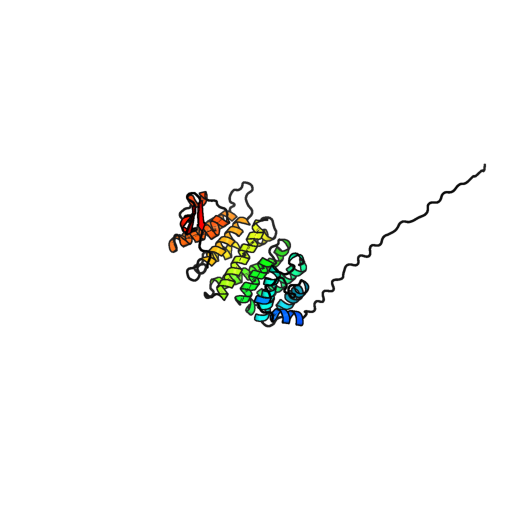M 1998 N N . ALA A 1 253 ? 16.272 10.427 -10.017 1.00 97.50 253 ALA A N 1
ATOM 1999 C CA . ALA A 1 253 ? 16.787 9.342 -9.183 1.00 97.50 253 ALA A CA 1
ATOM 2000 C C . ALA A 1 253 ? 15.795 8.170 -9.045 1.00 97.50 253 ALA A C 1
ATOM 2002 O O . ALA A 1 253 ? 16.219 7.016 -8.936 1.00 97.50 253 ALA A O 1
ATOM 2003 N N . ILE A 1 254 ? 14.484 8.440 -9.051 1.00 98.31 254 ILE A N 1
ATOM 2004 C CA . ILE A 1 254 ? 13.461 7.384 -9.068 1.00 98.31 254 ILE A CA 1
ATOM 2005 C C . ILE A 1 254 ? 13.388 6.737 -10.453 1.00 98.31 254 ILE A C 1
ATOM 2007 O O . ILE A 1 254 ? 13.374 5.508 -10.539 1.00 98.31 254 ILE A O 1
ATOM 2011 N N . ASP A 1 255 ? 13.394 7.542 -11.520 1.00 97.12 255 ASP A N 1
ATOM 2012 C CA . ASP A 1 255 ? 13.380 7.056 -12.905 1.00 97.12 255 ASP A CA 1
ATOM 2013 C C . ASP A 1 255 ? 14.583 6.141 -13.196 1.00 97.12 255 ASP A C 1
ATOM 2015 O O . ASP A 1 255 ? 14.411 5.052 -13.750 1.00 97.12 255 ASP A O 1
ATOM 2019 N N . ASP A 1 256 ? 15.780 6.524 -12.750 1.00 97.69 256 ASP A N 1
ATOM 2020 C CA . ASP A 1 256 ? 17.012 5.744 -12.890 1.00 97.69 256 ASP A CA 1
ATOM 2021 C C . ASP A 1 256 ? 16.940 4.433 -12.098 1.00 97.69 256 ASP A C 1
ATOM 2023 O O . ASP A 1 256 ? 17.232 3.364 -12.636 1.00 97.69 256 ASP A O 1
ATOM 2027 N N . GLY A 1 257 ? 16.491 4.491 -10.838 1.00 98.38 257 GLY A N 1
ATOM 2028 C CA . GLY A 1 257 ? 16.363 3.307 -9.988 1.00 98.38 257 GLY A CA 1
ATOM 2029 C C . GLY A 1 257 ? 15.376 2.282 -10.550 1.00 98.38 257 GLY A C 1
ATOM 2030 O O . GLY A 1 257 ? 15.650 1.083 -10.551 1.00 98.38 257 GLY A O 1
ATOM 2031 N N . ILE A 1 258 ? 14.238 2.734 -11.085 1.00 98.12 258 ILE A N 1
ATOM 2032 C CA . ILE A 1 258 ? 13.288 1.843 -11.761 1.00 98.12 258 ILE A CA 1
ATOM 2033 C C . ILE A 1 258 ? 13.874 1.301 -13.064 1.00 98.12 258 ILE A C 1
ATOM 2035 O O . ILE A 1 258 ? 13.714 0.114 -13.347 1.00 98.12 258 ILE A O 1
ATOM 2039 N N . THR A 1 259 ? 14.550 2.143 -13.847 1.00 97.25 259 THR A N 1
ATOM 2040 C CA . THR A 1 259 ? 15.185 1.756 -15.115 1.00 97.25 259 THR A CA 1
ATOM 2041 C C . THR A 1 259 ? 16.214 0.650 -14.900 1.00 97.25 259 THR A C 1
ATOM 2043 O O . THR A 1 259 ? 16.232 -0.321 -15.658 1.00 97.25 259 THR A O 1
ATOM 2046 N N . GLU A 1 260 ? 17.028 0.740 -13.847 1.00 98.25 260 GLU A N 1
ATOM 2047 C CA . GLU A 1 260 ? 17.990 -0.299 -13.471 1.00 98.25 260 GLU A CA 1
ATOM 2048 C C . GLU A 1 260 ? 17.284 -1.631 -13.170 1.00 98.25 260 GLU A C 1
ATOM 2050 O O . GLU A 1 260 ? 17.632 -2.666 -13.746 1.00 98.25 260 GLU A O 1
ATOM 2055 N N . ILE A 1 261 ? 16.240 -1.598 -12.333 1.00 98.44 261 ILE A N 1
ATOM 2056 C CA . ILE A 1 261 ? 15.463 -2.792 -11.971 1.00 98.44 261 ILE A CA 1
ATOM 2057 C C . ILE A 1 261 ? 14.809 -3.404 -13.214 1.00 98.44 261 ILE A C 1
ATOM 2059 O O . ILE A 1 261 ? 14.914 -4.609 -13.436 1.00 98.44 261 ILE A O 1
ATOM 2063 N N . ALA A 1 262 ? 14.147 -2.587 -14.036 1.00 97.94 262 ALA A N 1
ATOM 2064 C CA . ALA A 1 262 ? 13.466 -3.036 -15.243 1.00 97.94 262 ALA A CA 1
ATOM 2065 C C . ALA A 1 262 ? 14.451 -3.628 -16.259 1.00 97.94 262 ALA A C 1
ATOM 2067 O O . ALA A 1 262 ? 14.168 -4.665 -16.850 1.00 97.94 262 ALA A O 1
ATOM 2068 N N . THR A 1 263 ? 15.633 -3.029 -16.421 1.00 98.12 263 THR A N 1
ATOM 2069 C CA . THR A 1 263 ? 16.682 -3.548 -17.312 1.00 98.12 263 THR A CA 1
ATOM 2070 C C . THR A 1 263 ? 17.142 -4.935 -16.872 1.00 98.12 263 THR A C 1
ATOM 2072 O O . THR A 1 263 ? 17.199 -5.859 -17.689 1.00 98.12 263 THR A O 1
ATOM 2075 N N . ALA A 1 264 ? 17.433 -5.101 -15.578 1.00 97.75 264 ALA A N 1
ATOM 2076 C CA . ALA A 1 264 ? 17.822 -6.392 -15.019 1.00 97.75 264 ALA A CA 1
ATOM 2077 C C . ALA A 1 264 ? 16.712 -7.442 -15.189 1.00 97.75 264 ALA A C 1
ATOM 2079 O O . ALA A 1 264 ? 16.981 -8.601 -15.494 1.00 97.75 264 ALA A O 1
ATOM 2080 N N . ASP A 1 265 ? 15.456 -7.030 -15.039 1.00 97.56 265 ASP A N 1
ATOM 2081 C CA . ASP A 1 265 ? 14.300 -7.905 -15.152 1.00 97.56 265 ASP A CA 1
ATOM 2082 C C . ASP A 1 265 ? 13.988 -8.321 -16.597 1.00 97.56 265 ASP A C 1
ATOM 2084 O O . ASP A 1 265 ? 13.719 -9.492 -16.865 1.00 97.56 265 ASP A O 1
ATOM 2088 N N . VAL A 1 266 ? 14.091 -7.400 -17.559 1.00 97.44 266 VAL A N 1
ATOM 2089 C CA . VAL A 1 266 ? 13.928 -7.687 -18.995 1.00 97.44 266 VAL A CA 1
ATOM 2090 C C . VAL A 1 266 ? 14.968 -8.692 -19.476 1.00 97.44 266 VAL A C 1
ATOM 2092 O O . VAL A 1 266 ? 14.630 -9.586 -20.254 1.00 97.44 266 VAL A O 1
ATOM 2095 N N . ALA A 1 267 ? 16.200 -8.625 -18.965 1.00 97.00 267 ALA A N 1
ATOM 2096 C CA . ALA A 1 267 ? 17.228 -9.617 -19.273 1.00 97.00 267 ALA A CA 1
ATOM 2097 C C . ALA A 1 267 ? 16.841 -11.049 -18.839 1.00 97.00 267 ALA A C 1
ATOM 2099 O O . ALA A 1 267 ? 17.347 -12.014 -19.411 1.00 97.00 267 ALA A O 1
ATOM 2100 N N . LEU A 1 268 ? 15.937 -11.196 -17.863 1.00 95.25 268 LEU A N 1
ATOM 2101 C CA . LEU A 1 268 ? 15.503 -12.484 -17.314 1.00 95.25 268 LEU A CA 1
ATOM 2102 C C . LEU A 1 268 ? 14.136 -12.932 -17.850 1.00 95.25 268 LEU A C 1
ATOM 2104 O O . LEU A 1 268 ? 13.991 -14.070 -18.293 1.00 95.25 268 LEU A O 1
ATOM 2108 N N . ARG A 1 269 ? 13.128 -12.052 -17.809 1.00 95.25 269 ARG A N 1
ATOM 2109 C CA . ARG A 1 269 ? 11.719 -12.363 -18.123 1.00 95.25 269 ARG A CA 1
ATOM 2110 C C . ARG A 1 269 ? 11.233 -11.787 -19.457 1.00 95.25 269 ARG A C 1
ATOM 2112 O O . ARG A 1 269 ? 10.093 -12.041 -19.845 1.00 95.25 269 ARG A O 1
ATOM 2119 N N . GLN A 1 270 ? 12.079 -11.042 -20.172 1.00 94.81 270 GLN A N 1
ATOM 2120 C CA . GLN A 1 270 ? 11.793 -10.493 -21.502 1.00 94.81 270 GLN A CA 1
ATOM 2121 C C . GLN A 1 270 ? 10.485 -9.678 -21.523 1.00 94.81 270 GLN A C 1
ATOM 2123 O O . GLN A 1 270 ? 10.317 -8.761 -20.721 1.00 94.81 270 GLN A O 1
ATOM 2128 N N . GLN A 1 271 ? 9.547 -10.004 -22.421 1.00 93.25 271 GLN A N 1
ATOM 2129 C CA . GLN A 1 271 ? 8.304 -9.251 -22.628 1.00 93.25 271 GLN A CA 1
ATOM 2130 C C . GLN A 1 271 ? 7.444 -9.132 -21.364 1.00 93.25 271 GLN A C 1
ATOM 2132 O O . GLN A 1 271 ? 6.829 -8.092 -21.161 1.00 93.25 271 GLN A O 1
ATOM 2137 N N . ALA A 1 272 ? 7.445 -10.138 -20.482 1.00 92.25 272 ALA A N 1
ATOM 2138 C CA . ALA A 1 272 ? 6.694 -10.060 -19.229 1.00 92.25 272 ALA A CA 1
ATOM 2139 C C . ALA A 1 272 ? 7.224 -8.939 -18.313 1.00 92.25 272 ALA A C 1
ATOM 2141 O O . ALA A 1 272 ? 6.447 -8.226 -17.686 1.00 92.25 272 ALA A O 1
ATOM 2142 N N . ALA A 1 273 ? 8.543 -8.724 -18.278 1.00 95.50 273 ALA A N 1
ATOM 2143 C CA . ALA A 1 273 ? 9.129 -7.600 -17.548 1.00 95.50 273 ALA A CA 1
ATOM 2144 C C . ALA A 1 273 ? 8.879 -6.253 -18.237 1.00 95.50 273 ALA A C 1
ATOM 2146 O O . ALA A 1 273 ? 8.648 -5.260 -17.549 1.00 95.50 273 ALA A O 1
ATOM 2147 N N . GLN A 1 274 ? 8.860 -6.217 -19.574 1.00 95.44 274 GLN A N 1
ATOM 2148 C CA . GLN A 1 274 ? 8.486 -5.002 -20.305 1.00 95.44 274 GLN A CA 1
ATOM 2149 C C . GLN A 1 274 ? 7.041 -4.593 -20.000 1.00 95.44 274 GLN A C 1
ATOM 2151 O O . GLN A 1 274 ? 6.767 -3.418 -19.758 1.00 95.44 274 GLN A O 1
ATOM 2156 N N . ASP A 1 275 ? 6.121 -5.559 -19.952 1.00 93.38 275 ASP A N 1
ATOM 2157 C CA . ASP A 1 275 ? 4.726 -5.326 -19.572 1.00 93.38 275 ASP A CA 1
ATOM 2158 C C . ASP A 1 275 ? 4.624 -4.841 -18.126 1.00 93.38 275 ASP A C 1
ATOM 2160 O O . ASP A 1 275 ? 3.919 -3.867 -17.853 1.00 93.38 275 ASP A O 1
ATOM 2164 N N . ALA A 1 276 ? 5.389 -5.450 -17.214 1.00 94.69 276 ALA A N 1
ATOM 2165 C CA . ALA A 1 276 ? 5.434 -5.036 -15.819 1.00 94.69 276 ALA A CA 1
ATOM 2166 C C . ALA A 1 276 ? 5.906 -3.583 -15.655 1.00 94.69 276 ALA A C 1
ATOM 2168 O O . ALA A 1 276 ? 5.248 -2.787 -14.985 1.00 94.69 276 ALA A O 1
ATOM 2169 N N . PHE A 1 277 ? 7.014 -3.203 -16.295 1.00 97.12 277 PHE A N 1
ATOM 2170 C CA . PHE A 1 277 ? 7.502 -1.822 -16.284 1.00 97.12 277 PHE A CA 1
ATOM 2171 C C . PHE A 1 277 ? 6.488 -0.860 -16.918 1.00 97.12 277 PHE A C 1
ATOM 2173 O O . PHE A 1 277 ? 6.174 0.188 -16.346 1.00 97.12 277 PHE A O 1
ATOM 2180 N N . THR A 1 278 ? 5.932 -1.236 -18.072 1.00 95.25 278 THR A N 1
ATOM 2181 C CA . THR A 1 278 ? 5.012 -0.380 -18.826 1.00 95.25 278 THR A CA 1
ATOM 2182 C C . THR A 1 278 ? 3.743 -0.090 -18.027 1.00 95.25 278 THR A C 1
ATOM 2184 O O . THR A 1 278 ? 3.372 1.069 -17.838 1.00 95.25 278 THR A O 1
ATOM 2187 N N . LEU A 1 279 ? 3.078 -1.134 -17.532 1.00 92.56 279 LEU A N 1
ATOM 2188 C CA . LEU A 1 279 ? 1.805 -1.014 -16.824 1.00 92.56 279 LEU A CA 1
ATOM 2189 C C . LEU A 1 279 ? 1.990 -0.532 -15.384 1.00 92.56 279 LEU A C 1
ATOM 2191 O O . LEU A 1 279 ? 1.175 0.241 -14.886 1.00 92.56 279 LEU A O 1
ATOM 2195 N N . GLY A 1 280 ? 3.054 -0.978 -14.714 1.00 95.44 280 GLY A N 1
ATOM 2196 C CA . GLY A 1 280 ? 3.330 -0.649 -13.321 1.00 95.44 280 GLY A CA 1
ATOM 2197 C C . GLY A 1 280 ? 3.857 0.770 -13.138 1.00 95.44 280 GLY A C 1
ATOM 2198 O O . GLY A 1 280 ? 3.405 1.463 -12.231 1.00 95.44 280 GLY A O 1
ATOM 2199 N N . TYR A 1 281 ? 4.765 1.231 -14.001 1.00 97.56 281 TYR A N 1
ATOM 2200 C CA . TYR A 1 281 ? 5.450 2.514 -13.825 1.00 97.56 281 TYR A CA 1
ATOM 2201 C C . TYR A 1 281 ? 5.126 3.521 -14.929 1.00 97.56 281 TYR A C 1
ATOM 2203 O O . TYR A 1 281 ? 4.539 4.562 -14.644 1.00 97.56 281 TYR A O 1
ATOM 2211 N N . HIS A 1 282 ? 5.446 3.201 -16.187 1.00 95.94 282 HIS A N 1
ATOM 2212 C CA . HIS A 1 282 ? 5.397 4.146 -17.316 1.00 95.94 282 HIS A CA 1
ATOM 2213 C C . HIS A 1 282 ? 4.018 4.783 -17.526 1.00 95.94 282 HIS A C 1
ATOM 2215 O O . HIS A 1 282 ? 3.884 5.999 -17.671 1.00 95.94 282 HIS A O 1
ATOM 2221 N N . VAL A 1 283 ? 2.966 3.961 -17.528 1.00 93.94 283 VAL A N 1
ATOM 2222 C CA . VAL A 1 283 ? 1.584 4.442 -17.656 1.00 93.94 283 VAL A CA 1
ATOM 2223 C C . VAL A 1 283 ? 1.187 5.277 -16.436 1.00 93.94 283 VAL A C 1
ATOM 2225 O O . VAL A 1 283 ? 0.544 6.315 -16.583 1.00 93.94 283 VAL A O 1
ATOM 2228 N N . ASN A 1 284 ? 1.606 4.870 -15.237 1.00 95.44 284 ASN A N 1
ATOM 2229 C CA . ASN A 1 284 ? 1.235 5.536 -13.990 1.00 95.44 284 ASN A CA 1
ATOM 2230 C C . ASN A 1 284 ? 1.945 6.878 -13.775 1.00 95.44 284 ASN A C 1
ATOM 2232 O O . ASN A 1 284 ? 1.372 7.756 -13.135 1.00 95.44 284 ASN A O 1
ATOM 2236 N N . THR A 1 285 ? 3.137 7.077 -14.342 1.00 93.62 285 THR A N 1
ATOM 2237 C CA . THR A 1 285 ? 3.809 8.388 -14.390 1.00 93.62 285 THR A CA 1
ATOM 2238 C C . THR A 1 285 ? 3.310 9.269 -15.535 1.00 93.62 285 THR A C 1
ATOM 2240 O O . THR A 1 285 ? 3.737 10.413 -15.652 1.00 93.62 285 THR A O 1
ATOM 2243 N N . SER A 1 286 ? 2.378 8.779 -16.363 1.00 89.69 286 SER A N 1
ATOM 2244 C CA . SER A 1 286 ? 1.884 9.480 -17.556 1.00 89.69 286 SER A CA 1
ATOM 2245 C C . SER A 1 286 ? 3.001 9.876 -18.534 1.00 89.69 286 SER A C 1
ATOM 2247 O O . SER A 1 286 ? 2.879 10.878 -19.234 1.00 89.69 286 SER A O 1
ATOM 2249 N N . ALA A 1 287 ? 4.066 9.069 -18.638 1.00 85.56 287 ALA A N 1
ATOM 2250 C CA . ALA A 1 287 ? 5.254 9.360 -19.454 1.00 85.56 287 ALA A CA 1
ATOM 2251 C C . ALA A 1 287 ? 5.006 9.377 -20.982 1.00 85.56 287 ALA A C 1
ATOM 2253 O O . ALA A 1 287 ? 5.914 9.647 -21.766 1.00 85.56 287 ALA A O 1
ATOM 2254 N N . GLY A 1 288 ? 3.769 9.126 -21.420 1.00 84.62 288 GLY A N 1
ATOM 2255 C CA . GLY A 1 288 ? 3.341 9.278 -22.808 1.00 84.62 288 GLY A CA 1
ATOM 2256 C C . GLY A 1 288 ? 3.791 8.144 -23.733 1.00 84.62 288 GLY A C 1
ATOM 2257 O O . GLY A 1 288 ? 4.697 7.366 -23.442 1.00 84.62 288 GLY A O 1
ATOM 2258 N N . LYS A 1 289 ? 3.121 8.023 -24.881 1.00 87.94 289 LYS A N 1
ATOM 2259 C CA . LYS A 1 289 ? 3.373 6.947 -25.853 1.00 87.94 289 LYS A CA 1
ATOM 2260 C C . LYS A 1 289 ? 4.760 7.052 -26.500 1.00 87.94 289 LYS A C 1
ATOM 2262 O O . LYS A 1 289 ? 5.458 6.053 -26.601 1.00 87.94 289 LYS A O 1
ATOM 2267 N N . GLU A 1 290 ? 5.161 8.259 -26.891 1.00 86.06 290 GLU A N 1
ATOM 2268 C CA . GLU A 1 290 ? 6.415 8.527 -27.611 1.00 86.06 290 GLU A CA 1
ATOM 2269 C C . GLU A 1 290 ? 7.661 8.122 -26.805 1.00 86.06 290 GLU A C 1
ATOM 2271 O O . GLU A 1 290 ? 8.602 7.543 -27.348 1.00 86.06 290 GLU A O 1
ATOM 2276 N N . SER A 1 291 ? 7.643 8.343 -25.487 1.00 88.12 291 SER A N 1
ATOM 2277 C CA . SER A 1 291 ? 8.722 7.908 -24.594 1.00 88.12 291 SER A CA 1
ATOM 2278 C C . SER A 1 291 ? 8.866 6.378 -24.584 1.00 88.12 291 SER A C 1
ATOM 2280 O O . SER A 1 291 ? 9.976 5.854 -24.663 1.00 88.12 291 SER A O 1
ATOM 2282 N N . CYS A 1 292 ? 7.745 5.648 -24.608 1.00 90.88 292 CYS A N 1
ATOM 2283 C CA . CYS A 1 292 ? 7.747 4.187 -24.719 1.00 90.88 292 CYS A CA 1
ATOM 2284 C C . CYS A 1 292 ? 8.305 3.711 -26.069 1.00 90.88 292 CYS A C 1
ATOM 2286 O O . CYS A 1 292 ? 9.082 2.764 -26.124 1.00 90.88 292 CYS A O 1
ATOM 2288 N N . GLU A 1 293 ? 7.931 4.382 -27.163 1.00 90.31 293 GLU A N 1
ATOM 2289 C CA . GLU A 1 293 ? 8.425 4.069 -28.511 1.00 90.31 293 GLU A CA 1
ATOM 2290 C C . GLU A 1 293 ? 9.936 4.311 -28.630 1.00 90.31 293 GLU A C 1
ATOM 2292 O O . GLU A 1 293 ? 10.640 3.529 -29.273 1.00 90.31 293 GLU A O 1
ATOM 2297 N N . THR A 1 294 ? 10.437 5.352 -27.962 1.00 90.62 294 THR A N 1
ATOM 2298 C CA . THR A 1 294 ? 11.867 5.683 -27.899 1.00 90.62 294 THR A CA 1
ATOM 2299 C C . THR A 1 294 ? 12.642 4.699 -27.017 1.00 90.62 294 THR A C 1
ATOM 2301 O O . THR A 1 294 ? 13.782 4.362 -27.330 1.00 90.62 294 THR A O 1
ATOM 2304 N N . ASN A 1 295 ? 12.024 4.192 -25.946 1.00 90.31 295 ASN A N 1
ATOM 2305 C CA . ASN A 1 295 ? 12.617 3.242 -25.003 1.00 90.31 295 ASN A CA 1
ATOM 2306 C C . ASN A 1 295 ? 12.006 1.832 -25.129 1.00 90.31 295 ASN A C 1
ATOM 2308 O O . ASN A 1 295 ? 11.564 1.224 -24.151 1.00 90.31 295 ASN A O 1
ATOM 2312 N N . ASN A 1 296 ? 11.975 1.305 -26.354 1.00 89.44 296 ASN A N 1
ATOM 2313 C CA . ASN A 1 296 ? 11.333 0.024 -26.673 1.00 89.44 296 ASN A CA 1
ATOM 2314 C C . ASN A 1 296 ? 12.042 -1.222 -26.096 1.00 89.44 296 ASN A C 1
ATOM 2316 O O . ASN A 1 296 ? 11.519 -2.336 -26.181 1.00 89.44 296 ASN A O 1
ATOM 2320 N N . SER A 1 297 ? 13.237 -1.056 -25.521 1.00 93.44 297 SER A N 1
ATOM 2321 C CA . SER A 1 297 ? 13.950 -2.118 -24.810 1.00 93.44 297 SER A CA 1
ATOM 2322 C C . SER A 1 297 ? 13.334 -2.385 -23.437 1.00 93.44 297 SER A C 1
ATOM 2324 O O . SER A 1 297 ? 13.320 -3.534 -22.999 1.00 93.44 297 SER A O 1
ATOM 2326 N N . LEU A 1 298 ? 12.779 -1.361 -22.785 1.00 93.00 298 LEU A N 1
ATOM 2327 C CA . LEU A 1 298 ? 12.150 -1.466 -21.465 1.00 93.00 298 LEU A CA 1
ATOM 2328 C C . LEU A 1 298 ? 10.633 -1.389 -21.527 1.00 93.00 298 LEU A C 1
ATOM 2330 O O . LEU A 1 298 ? 9.950 -2.056 -20.756 1.00 93.00 298 LEU A O 1
ATOM 2334 N N . CYS A 1 299 ? 10.107 -0.588 -22.445 1.00 93.31 299 CYS A N 1
ATOM 2335 C CA . CYS A 1 299 ? 8.686 -0.351 -22.580 1.00 93.31 299 CYS A CA 1
ATOM 2336 C C . CYS A 1 299 ? 8.118 -1.092 -23.789 1.00 93.31 299 CYS A C 1
ATOM 2338 O O . CYS A 1 299 ? 8.720 -1.122 -24.863 1.00 93.31 299 CYS A O 1
ATOM 2340 N N . ARG A 1 300 ? 6.924 -1.666 -23.633 1.00 90.50 300 ARG A N 1
ATOM 2341 C CA . ARG A 1 300 ? 6.209 -2.328 -24.721 1.00 90.50 300 ARG A CA 1
ATOM 2342 C C . ARG A 1 300 ? 4.790 -1.809 -24.794 1.00 90.50 300 ARG A C 1
ATOM 2344 O O . ARG A 1 300 ? 4.008 -1.953 -23.864 1.00 90.50 300 ARG A O 1
ATOM 2351 N N . ILE A 1 301 ? 4.428 -1.277 -25.954 1.00 87.81 301 ILE A N 1
ATOM 2352 C CA . ILE A 1 301 ? 3.032 -0.988 -26.264 1.00 87.81 301 ILE A CA 1
ATOM 2353 C C . ILE A 1 301 ? 2.384 -2.316 -26.665 1.00 87.81 301 ILE A C 1
ATOM 2355 O O . ILE A 1 301 ? 2.770 -2.884 -27.695 1.00 87.81 301 ILE A O 1
ATOM 2359 N N . PRO A 1 302 ? 1.440 -2.855 -25.873 1.00 78.44 302 PRO A N 1
ATOM 2360 C CA . PRO A 1 302 ? 0.810 -4.115 -26.212 1.00 78.44 302 PRO A CA 1
ATOM 2361 C C . PRO A 1 302 ? -0.006 -3.949 -27.494 1.00 78.44 302 PRO A C 1
ATOM 2363 O O . PRO A 1 302 ? -0.605 -2.904 -27.758 1.00 78.44 302 PRO A O 1
ATOM 2366 N N . ASN A 1 303 ? -0.024 -4.993 -28.316 1.00 81.25 303 ASN A N 1
ATOM 2367 C CA . ASN A 1 303 ? -0.800 -4.972 -29.545 1.00 81.25 303 ASN A CA 1
ATOM 2368 C C . ASN A 1 303 ? -2.295 -5.065 -29.200 1.00 81.25 303 ASN A C 1
ATOM 2370 O O . ASN A 1 303 ? -2.657 -5.801 -28.279 1.00 81.25 303 ASN A O 1
ATOM 2374 N N . LEU A 1 304 ? -3.170 -4.370 -29.933 1.00 80.12 304 LEU A N 1
ATOM 2375 C CA . LEU A 1 304 ? -4.601 -4.302 -29.600 1.00 80.12 304 LEU A CA 1
ATOM 2376 C C . LEU A 1 304 ? -5.218 -5.700 -29.464 1.00 80.12 304 LEU A C 1
ATOM 2378 O O . LEU A 1 304 ? -5.931 -5.974 -28.507 1.00 80.12 304 LEU A O 1
ATOM 2382 N N . THR A 1 305 ? -4.865 -6.610 -30.371 1.00 80.88 305 THR A N 1
ATOM 2383 C CA . THR A 1 305 ? -5.347 -7.998 -30.385 1.00 80.88 305 THR A CA 1
ATOM 2384 C C . THR A 1 305 ? -4.772 -8.871 -29.269 1.00 80.88 305 THR A C 1
ATOM 2386 O O . THR A 1 305 ? -5.303 -9.944 -29.018 1.00 80.88 305 THR A O 1
ATOM 2389 N N . SER A 1 306 ? -3.695 -8.444 -28.601 1.00 74.69 306 SER A N 1
ATOM 2390 C CA . SER A 1 306 ? -3.155 -9.152 -27.430 1.00 74.69 306 SER A CA 1
ATOM 2391 C C . SER A 1 306 ? -3.890 -8.804 -26.137 1.00 74.69 306 SER A C 1
ATOM 2393 O O . SER A 1 306 ? -3.877 -9.601 -25.208 1.00 74.69 306 SER A O 1
ATOM 2395 N N . VAL A 1 307 ? -4.550 -7.640 -26.091 1.00 76.56 307 VAL A N 1
ATOM 2396 C CA . VAL A 1 307 ? -5.323 -7.176 -24.928 1.00 76.56 307 VAL A CA 1
ATOM 2397 C C . VAL A 1 307 ? -6.818 -7.406 -25.145 1.00 76.56 307 VAL A C 1
ATOM 2399 O O . VAL A 1 307 ? -7.504 -7.883 -24.255 1.00 76.56 307 VAL A O 1
ATOM 2402 N N . LEU A 1 308 ? -7.328 -7.120 -26.345 1.00 84.69 308 LEU A N 1
ATOM 2403 C CA . LEU A 1 308 ? -8.726 -7.301 -26.739 1.00 84.69 308 LEU A CA 1
ATOM 2404 C C . LEU A 1 308 ? -8.818 -8.390 -27.814 1.00 84.69 308 LEU A C 1
ATOM 2406 O O . LEU A 1 308 ? -9.060 -8.116 -28.991 1.00 84.69 308 LEU A O 1
ATOM 2410 N N . ALA A 1 309 ? -8.540 -9.628 -27.407 1.00 83.38 309 ALA A N 1
ATOM 2411 C CA . ALA A 1 309 ? -8.378 -10.762 -28.317 1.00 83.38 309 ALA A CA 1
ATOM 2412 C C . ALA A 1 309 ? -9.676 -11.198 -29.011 1.00 83.38 309 ALA A C 1
ATOM 2414 O O . ALA A 1 309 ? -9.632 -11.788 -30.092 1.00 83.38 309 ALA A O 1
ATOM 2415 N N . HIS A 1 310 ? -10.831 -10.913 -28.413 1.00 86.94 310 HIS A N 1
ATOM 2416 C CA . HIS A 1 310 ? -12.117 -11.316 -28.960 1.00 86.94 310 HIS A CA 1
ATOM 2417 C C . HIS A 1 310 ? -12.708 -10.196 -29.794 1.00 86.94 310 HIS A C 1
ATOM 2419 O O . HIS A 1 310 ? -12.752 -9.049 -29.360 1.00 86.94 310 HIS A O 1
ATOM 2425 N N . ARG A 1 311 ? -13.192 -10.541 -30.985 1.00 89.31 311 ARG A N 1
ATOM 2426 C CA . ARG A 1 311 ? -13.893 -9.635 -31.889 1.00 89.31 311 ARG A CA 1
ATOM 2427 C C . ARG A 1 311 ? -15.301 -10.164 -32.121 1.00 89.31 311 ARG A C 1
ATOM 2429 O O . ARG A 1 311 ? -15.470 -11.312 -32.519 1.00 89.31 311 ARG A O 1
ATOM 2436 N N . HIS A 1 312 ? -16.289 -9.314 -31.891 1.00 89.69 312 HIS A N 1
ATOM 2437 C CA . HIS A 1 312 ? -17.686 -9.561 -32.209 1.00 89.69 312 HIS A CA 1
ATOM 2438 C C . HIS A 1 312 ? -18.121 -8.582 -33.301 1.00 89.69 312 HIS A C 1
ATOM 2440 O O . HIS A 1 312 ? -18.166 -7.375 -33.065 1.00 89.69 312 HIS A O 1
ATOM 2446 N N . ASP A 1 313 ? -18.395 -9.083 -34.503 1.00 93.25 313 ASP A N 1
ATOM 2447 C CA . ASP A 1 313 ? -18.888 -8.271 -35.616 1.00 93.25 313 ASP A CA 1
ATOM 2448 C C . ASP A 1 313 ? -20.412 -8.088 -35.491 1.00 93.25 313 ASP A C 1
ATOM 2450 O O . ASP A 1 313 ? -21.176 -9.048 -35.580 1.00 93.25 313 ASP A O 1
ATOM 2454 N N . CYS A 1 314 ? -20.856 -6.849 -35.267 1.00 90.69 314 CYS A N 1
ATOM 2455 C CA . CYS A 1 314 ? -22.271 -6.479 -35.151 1.00 90.69 314 CYS A CA 1
ATOM 2456 C C . CYS A 1 314 ? -22.895 -6.147 -36.519 1.00 90.69 314 CYS A C 1
ATOM 2458 O O . CYS A 1 314 ? -24.103 -6.287 -36.705 1.00 90.69 314 CYS A O 1
ATOM 2460 N N . SER A 1 315 ? -22.083 -5.652 -37.459 1.00 93.44 315 SER A N 1
ATOM 2461 C CA . SER A 1 315 ? -22.433 -5.391 -38.860 1.00 93.44 315 SER A CA 1
ATOM 2462 C C . SER A 1 315 ? -21.164 -5.273 -39.712 1.00 93.44 315 SER A C 1
ATOM 2464 O O . SER A 1 315 ? -20.054 -5.268 -39.180 1.00 93.44 315 SER A O 1
ATOM 2466 N N . ASP A 1 316 ? -21.317 -5.073 -41.024 1.00 89.38 316 ASP A N 1
ATOM 2467 C CA . ASP A 1 316 ? -20.197 -4.852 -41.954 1.00 89.38 316 ASP A CA 1
ATOM 2468 C C . ASP A 1 316 ? -19.313 -3.639 -41.592 1.00 89.38 316 ASP A C 1
ATOM 2470 O O . ASP A 1 316 ? -18.168 -3.546 -42.036 1.00 89.38 316 ASP A O 1
ATOM 2474 N N . THR A 1 317 ? -19.821 -2.696 -40.789 1.00 91.81 317 THR A N 1
ATOM 2475 C CA . THR A 1 317 ? -19.105 -1.472 -40.387 1.00 91.81 317 THR A CA 1
ATOM 2476 C C . THR A 1 317 ? -18.880 -1.354 -38.883 1.00 91.81 317 THR A C 1
ATOM 2478 O O . THR A 1 317 ? -18.264 -0.384 -38.443 1.00 91.81 317 THR A O 1
ATOM 2481 N N . LEU A 1 318 ? -19.408 -2.279 -38.078 1.00 92.62 318 LEU A N 1
ATOM 2482 C CA . LEU A 1 318 ? -19.365 -2.199 -36.622 1.00 92.62 318 LEU A CA 1
ATOM 2483 C C . LEU A 1 318 ? -18.885 -3.516 -36.032 1.00 92.62 318 LEU A C 1
ATOM 2485 O O . LEU A 1 318 ? -19.522 -4.553 -36.198 1.00 92.62 318 LEU A O 1
ATOM 2489 N N . PHE A 1 319 ? -17.810 -3.438 -35.260 1.00 92.00 319 PHE A N 1
ATOM 2490 C CA . PHE A 1 319 ? -17.302 -4.548 -34.473 1.00 92.00 319 PHE A CA 1
ATOM 2491 C C . PHE A 1 319 ? -16.932 -4.072 -33.069 1.00 92.00 319 PHE A C 1
ATOM 2493 O O . PHE A 1 319 ? -16.584 -2.910 -32.859 1.00 92.00 319 PHE A O 1
ATOM 2500 N N . ILE A 1 320 ? -17.008 -4.986 -32.110 1.00 87.81 320 ILE A N 1
ATOM 2501 C CA . ILE A 1 320 ? -16.614 -4.780 -30.720 1.00 87.81 320 ILE A CA 1
ATOM 2502 C C . ILE A 1 320 ? -15.430 -5.698 -30.450 1.00 87.81 320 ILE A C 1
ATOM 2504 O O . ILE A 1 320 ? -15.534 -6.909 -30.639 1.00 87.81 320 ILE A O 1
ATOM 2508 N N . THR A 1 321 ? -14.310 -5.138 -30.002 1.00 89.94 321 THR A N 1
ATOM 2509 C CA . THR A 1 321 ? -13.197 -5.929 -29.467 1.00 89.94 321 THR A CA 1
ATOM 2510 C C . THR A 1 321 ? -13.253 -5.940 -27.947 1.00 89.94 321 THR A C 1
ATOM 2512 O O . THR A 1 321 ? -13.397 -4.878 -27.342 1.00 89.94 321 THR A O 1
ATOM 2515 N N . HIS A 1 322 ? -13.124 -7.106 -27.325 1.00 84.50 322 HIS A N 1
ATOM 2516 C CA . HIS A 1 322 ? -13.181 -7.257 -25.874 1.00 84.50 322 HIS A CA 1
ATOM 2517 C C . HIS A 1 322 ? -12.179 -8.301 -25.366 1.00 84.50 322 HIS A C 1
ATOM 2519 O O . HIS A 1 322 ? -11.648 -9.115 -26.124 1.00 84.50 322 HIS A O 1
ATOM 2525 N N . GLN A 1 323 ? -11.922 -8.260 -24.063 1.00 80.94 323 GLN A N 1
ATOM 2526 C CA . GLN A 1 323 ? -11.273 -9.336 -23.316 1.00 80.94 323 GLN A CA 1
ATOM 2527 C C . GLN A 1 323 ? -12.346 -10.174 -22.613 1.00 80.94 323 GLN A C 1
ATOM 2529 O O . GLN A 1 323 ? -13.470 -9.697 -22.421 1.00 80.94 323 GLN A O 1
ATOM 2534 N N . ASP A 1 324 ? -12.034 -11.416 -22.262 1.00 75.50 324 ASP A N 1
ATOM 2535 C CA . ASP A 1 324 ? -12.901 -12.186 -21.375 1.00 75.50 324 ASP A CA 1
ATOM 2536 C C . ASP A 1 324 ? -12.778 -11.621 -19.950 1.00 75.50 324 ASP A C 1
ATOM 2538 O O . ASP A 1 324 ? -11.673 -11.381 -19.462 1.00 75.50 324 ASP A O 1
ATOM 2542 N N . LEU A 1 325 ? -13.913 -11.333 -19.317 1.00 63.56 325 LEU A N 1
ATOM 2543 C CA . LEU A 1 325 ? -13.982 -10.835 -17.939 1.00 63.56 325 LEU A CA 1
ATOM 2544 C C . LEU A 1 325 ? -14.396 -11.943 -16.960 1.00 63.56 325 LEU A C 1
ATOM 2546 O O . LEU A 1 325 ? -14.569 -11.664 -15.777 1.00 63.56 325 LEU A O 1
ATOM 2550 N N . SER A 1 326 ? -14.579 -13.178 -17.442 1.00 49.22 326 SER A N 1
ATOM 2551 C CA . SER A 1 326 ? -14.856 -14.344 -16.605 1.00 49.22 326 SER A CA 1
ATOM 2552 C C . SER A 1 326 ? -13.560 -14.935 -16.042 1.00 49.22 326 SER A C 1
ATOM 2554 O O . SER A 1 326 ? -13.064 -15.968 -16.485 1.00 49.22 326 SER A O 1
ATOM 2556 N N . VAL A 1 327 ? -13.000 -14.239 -15.052 1.00 41.03 327 VAL A N 1
ATOM 2557 C CA . VAL A 1 327 ? -11.959 -14.764 -14.157 1.00 41.03 327 VAL A CA 1
ATOM 2558 C C . VAL A 1 327 ? -12.466 -14.678 -12.729 1.00 41.03 327 VAL A C 1
ATOM 2560 O O . VAL A 1 327 ? -12.991 -13.603 -12.363 1.00 41.03 327 VAL A O 1
#